Protein AF-A0A925C077-F1 (afdb_monomer_lite)

Foldseek 3Di:
DDDDDDDPVVVVVVVVVVVVVVVPDDPPPVVPPDPDDPDPAQPVPDDCVLVVVLVVLLVVQCVVVPDDPVLSVLLVVLLVLLLCLLRVVSPPPDDRCCVPDPPQDDADDADPPDAAHSSLLNLLLSLLLCCLSSVVGDPVSVVVSVVSSVVSLVVVCVVDPPVRNVSSNVRSNRSNVSSSVVSVPVVD

Secondary structure (DSSP, 8-state):
-------HHHHHHHHHHHHHHHTS-----TTSS------TT-GGGS-THHHHHHHHHHHHHHHHS---HHHHHHHHHHHHHHHHHHHGGGSTT---GGGTSTTPPPP--PPTT----HHHHHHHHHHHHHHHH-TT--HHHHHHHHHHHHHHHHHHTTTS-HHHHHHHHHHHHHHHHHHHHHHTTS--

Structure (mmCIF, N/CA/C/O backbone):
data_AF-A0A925C077-F1
#
_entry.id   AF-A0A925C077-F1
#
loop_
_atom_site.group_PDB
_atom_site.id
_atom_site.type_symbol
_atom_site.label_atom_id
_atom_site.label_alt_id
_atom_site.label_comp_id
_atom_site.label_asym_id
_atom_site.label_entity_id
_atom_site.label_seq_id
_atom_site.pdbx_PDB_ins_code
_atom_site.Cartn_x
_atom_site.Cartn_y
_atom_site.Cartn_z
_atom_site.occupancy
_atom_site.B_iso_or_equiv
_atom_site.auth_seq_id
_atom_site.auth_comp_id
_atom_site.auth_asym_id
_atom_site.auth_atom_id
_atom_site.pdbx_PDB_model_num
ATOM 1 N N . MET A 1 1 ? -51.399 -32.008 -49.552 1.00 46.44 1 MET A N 1
ATOM 2 C CA . MET A 1 1 ? -50.981 -31.488 -48.226 1.00 46.44 1 MET A CA 1
ATOM 3 C C . MET A 1 1 ? -50.450 -32.635 -47.367 1.00 46.44 1 MET A C 1
ATOM 5 O O . MET A 1 1 ? -51.247 -33.438 -46.902 1.00 46.44 1 MET A O 1
ATOM 9 N N . LYS A 1 2 ? -49.126 -32.764 -47.183 1.00 47.19 2 LYS A N 1
ATOM 10 C CA . LYS A 1 2 ? -48.531 -33.742 -46.250 1.00 47.19 2 LYS A CA 1
ATOM 11 C C . LYS A 1 2 ? -48.349 -33.068 -44.887 1.00 47.19 2 LYS A C 1
ATOM 13 O O . LYS A 1 2 ? -47.599 -32.104 -44.787 1.00 47.19 2 LYS A O 1
ATOM 18 N N . LYS A 1 3 ? -49.058 -33.546 -43.860 1.00 53.31 3 LYS A N 1
ATOM 19 C CA . LYS A 1 3 ? -48.885 -33.085 -42.474 1.00 53.31 3 LYS A CA 1
ATOM 20 C C . LYS A 1 3 ? -47.589 -33.688 -41.928 1.00 53.31 3 LYS A C 1
ATOM 22 O O . LYS A 1 3 ? -47.488 -34.903 -41.787 1.00 53.31 3 LYS A O 1
ATOM 27 N N . THR A 1 4 ? -46.591 -32.856 -41.657 1.00 57.28 4 THR A N 1
ATOM 28 C CA . THR A 1 4 ? -45.340 -33.260 -41.010 1.00 57.28 4 THR A CA 1
ATOM 29 C C . THR A 1 4 ? -45.595 -33.496 -39.521 1.00 57.28 4 THR A C 1
ATOM 31 O O . THR A 1 4 ? -45.733 -32.567 -38.729 1.00 57.28 4 THR A O 1
ATOM 34 N N . VAL A 1 5 ? -45.709 -34.766 -39.129 1.00 66.44 5 VAL A N 1
ATOM 35 C CA . VAL A 1 5 ? -45.847 -35.167 -37.724 1.00 66.44 5 VAL A CA 1
ATOM 36 C C . VAL A 1 5 ? -44.447 -35.392 -37.157 1.00 66.44 5 VAL A C 1
ATOM 38 O O . VAL A 1 5 ? -43.789 -36.374 -37.485 1.00 66.44 5 VAL A O 1
ATOM 41 N N . PHE A 1 6 ? -43.971 -34.464 -36.324 1.00 61.88 6 PHE A N 1
ATOM 42 C CA . PHE A 1 6 ? -42.691 -34.617 -35.628 1.00 61.88 6 PHE A CA 1
ATOM 43 C C . PHE A 1 6 ? -42.723 -35.817 -34.663 1.00 61.88 6 PHE A C 1
ATOM 45 O O . PHE A 1 6 ? -43.686 -35.939 -33.896 1.00 61.88 6 PHE A O 1
ATOM 52 N N . PRO A 1 7 ? -41.685 -36.676 -34.652 1.00 69.38 7 PRO A N 1
ATOM 53 C CA . PRO A 1 7 ? -41.644 -37.873 -33.818 1.00 69.38 7 PRO A CA 1
ATOM 54 C C . PRO A 1 7 ? -41.627 -37.511 -32.327 1.00 69.38 7 PRO A C 1
ATOM 56 O O . PRO A 1 7 ? -40.971 -36.554 -31.914 1.00 69.38 7 PRO A O 1
ATOM 59 N N . ALA A 1 8 ? -42.316 -38.301 -31.497 1.00 65.19 8 ALA A N 1
ATOM 60 C CA . ALA A 1 8 ? -42.488 -38.040 -30.061 1.00 65.19 8 ALA A CA 1
ATOM 61 C C . ALA A 1 8 ? -41.158 -37.827 -29.307 1.00 65.19 8 ALA A C 1
ATOM 63 O O . ALA A 1 8 ? -41.086 -37.007 -28.396 1.00 65.19 8 ALA A O 1
ATOM 64 N N . ARG A 1 9 ? -40.079 -38.489 -29.746 1.00 65.12 9 ARG A N 1
ATOM 65 C CA . ARG A 1 9 ? -38.727 -38.333 -29.184 1.00 65.12 9 ARG A CA 1
ATOM 66 C C . ARG A 1 9 ? -38.140 -36.932 -29.395 1.00 65.12 9 ARG A C 1
ATOM 68 O O . ARG A 1 9 ? -37.460 -36.429 -28.511 1.00 65.12 9 ARG A O 1
ATOM 75 N N . PHE A 1 10 ? -38.458 -36.276 -30.513 1.00 65.88 10 PHE A N 1
ATOM 76 C CA . PHE A 1 10 ? -38.037 -34.897 -30.781 1.00 65.88 10 PHE A CA 1
ATOM 77 C C . PHE A 1 10 ? -38.789 -33.901 -29.892 1.00 65.88 10 PHE A C 1
ATOM 79 O O . PHE A 1 10 ? -38.196 -32.952 -29.397 1.00 65.88 10 PHE A O 1
ATOM 86 N N . ARG A 1 11 ? -40.076 -34.161 -29.613 1.00 66.62 11 ARG A N 1
ATOM 87 C CA . ARG A 1 11 ? -40.885 -33.337 -28.698 1.00 66.62 11 ARG A CA 1
ATOM 88 C C . ARG A 1 11 ? -40.387 -33.423 -27.254 1.00 66.62 11 ARG A C 1
ATOM 90 O O . ARG A 1 11 ? -40.329 -32.403 -26.582 1.00 66.62 11 ARG A O 1
ATOM 97 N N . ILE A 1 12 ? -39.985 -34.612 -26.803 1.00 71.25 12 ILE A N 1
ATOM 98 C CA . ILE A 1 12 ? -39.414 -34.815 -25.461 1.00 71.25 12 ILE A CA 1
ATOM 99 C C . ILE A 1 12 ? -38.067 -34.095 -25.327 1.00 71.25 12 ILE A C 1
ATOM 101 O O . ILE A 1 12 ? -37.836 -33.430 -24.321 1.00 71.25 12 ILE A O 1
ATOM 105 N N . PHE A 1 13 ? -37.209 -34.168 -26.350 1.00 72.94 13 PHE A N 1
ATOM 106 C CA . PHE A 1 13 ? -35.920 -33.475 -26.338 1.00 72.94 13 PHE A CA 1
ATOM 107 C C . PHE A 1 13 ? -36.100 -31.950 -26.304 1.00 72.94 13 PHE A C 1
ATOM 109 O O . PHE A 1 13 ? -35.477 -31.282 -25.487 1.00 72.94 13 PHE A O 1
ATOM 116 N N . LEU A 1 14 ? -37.030 -31.414 -27.105 1.00 72.69 14 LEU A N 1
ATOM 117 C CA . LEU A 1 14 ? -37.351 -29.983 -27.122 1.00 72.69 14 LEU A CA 1
ATOM 118 C C . LEU A 1 14 ? -37.905 -29.493 -25.773 1.00 72.69 14 LEU A C 1
ATOM 120 O O . LEU A 1 14 ? -37.538 -28.415 -25.315 1.00 72.69 14 LEU A O 1
ATOM 124 N N . LEU A 1 15 ? -38.745 -30.298 -25.112 1.00 71.88 15 LEU A N 1
ATOM 125 C CA . LEU A 1 15 ? -39.276 -29.980 -23.782 1.00 71.88 15 LEU A CA 1
ATOM 126 C C . LEU A 1 15 ? -38.180 -29.992 -22.705 1.00 71.88 15 LEU A C 1
ATOM 128 O O . LEU A 1 15 ? -38.176 -29.113 -21.849 1.00 71.88 15 LEU A O 1
ATOM 132 N N . PHE A 1 16 ? -37.219 -30.919 -22.775 1.00 72.25 16 PHE A N 1
ATOM 133 C CA . PHE A 1 16 ? -36.075 -30.947 -21.857 1.00 72.25 16 PHE A CA 1
ATOM 134 C C . PHE A 1 16 ? -35.138 -29.746 -22.054 1.00 72.25 16 PHE A C 1
ATOM 136 O O . PHE A 1 16 ? -34.719 -29.141 -21.071 1.00 72.25 16 PHE A O 1
ATOM 143 N N . THR A 1 17 ? -34.855 -29.351 -23.302 1.00 72.38 17 THR A N 1
ATOM 144 C CA . THR A 1 17 ? -34.010 -28.179 -23.594 1.00 72.38 17 THR A CA 1
ATOM 145 C C . THR A 1 17 ? -34.663 -26.873 -23.127 1.00 72.38 17 THR A C 1
ATOM 147 O O . THR A 1 17 ? -33.988 -26.026 -22.540 1.00 72.38 17 THR A O 1
ATOM 150 N N . ILE A 1 18 ? -35.981 -26.725 -23.311 1.00 70.44 18 ILE A N 1
ATOM 151 C CA . ILE A 1 18 ? -36.736 -25.565 -22.810 1.00 70.44 18 ILE A CA 1
ATOM 152 C C . ILE A 1 18 ? -36.723 -25.532 -21.275 1.00 70.44 18 ILE A C 1
ATOM 154 O O . ILE A 1 18 ? -36.446 -24.480 -20.706 1.00 70.44 18 ILE A O 1
ATOM 158 N N . LEU A 1 19 ? -36.924 -26.676 -20.606 1.00 69.69 19 LEU A N 1
ATOM 159 C CA . LEU A 1 19 ? -36.927 -26.756 -19.142 1.00 69.69 19 LEU A CA 1
ATOM 160 C C . LEU A 1 19 ? -35.572 -26.351 -18.533 1.00 69.69 19 LEU A C 1
ATOM 162 O O . LEU A 1 19 ? -35.539 -25.616 -17.546 1.00 69.69 19 LEU A O 1
ATOM 166 N N . THR A 1 20 ? -34.456 -26.757 -19.153 1.00 66.50 20 THR A N 1
ATOM 167 C CA . THR A 1 20 ? -33.105 -26.367 -18.709 1.00 66.50 20 THR A CA 1
ATOM 168 C C . THR A 1 20 ? -32.789 -24.885 -18.932 1.00 66.50 20 THR A C 1
ATOM 170 O O . THR A 1 20 ? -32.028 -24.308 -18.160 1.00 66.50 20 THR A O 1
ATOM 173 N N . LEU A 1 21 ? -33.396 -24.243 -19.938 1.00 63.12 21 LEU A N 1
ATOM 174 C CA . LEU A 1 21 ? -33.227 -22.807 -20.201 1.00 63.12 21 LEU A CA 1
ATOM 175 C C . LEU A 1 21 ? -34.026 -21.936 -19.216 1.00 63.12 21 LEU A C 1
ATOM 177 O O . LEU A 1 21 ? -33.582 -20.843 -18.873 1.00 63.12 21 LEU A O 1
ATOM 181 N N . SER A 1 22 ? -35.161 -22.423 -18.706 1.00 59.50 22 SER A N 1
ATOM 182 C CA . SER A 1 22 ? -36.007 -21.691 -17.747 1.00 59.50 22 SER A CA 1
ATOM 183 C C . SER A 1 22 ? -35.510 -21.692 -16.292 1.00 59.50 22 SER A C 1
ATOM 185 O O . SER A 1 22 ? -35.995 -20.893 -15.499 1.00 59.50 22 SER A O 1
ATOM 187 N N . ILE A 1 23 ? -34.535 -22.533 -15.928 1.00 62.00 23 ILE A N 1
ATOM 188 C CA . ILE A 1 23 ? -33.932 -22.542 -14.574 1.00 62.00 23 ILE A CA 1
ATOM 189 C C . ILE A 1 23 ? -32.674 -21.642 -14.516 1.00 62.00 23 ILE A C 1
ATOM 191 O O . ILE A 1 23 ? -32.142 -21.360 -13.447 1.00 62.00 23 ILE A O 1
ATOM 195 N N . GLY A 1 24 ? -32.211 -21.123 -15.660 1.00 56.12 24 GLY A N 1
ATOM 196 C CA . GLY A 1 24 ? -30.966 -20.355 -15.771 1.00 56.12 24 GLY A CA 1
ATOM 197 C C . GLY A 1 24 ? -31.038 -18.873 -15.388 1.00 56.12 24 GLY A C 1
ATOM 198 O O . GLY A 1 24 ? -30.030 -18.180 -15.517 1.00 56.12 24 GLY A O 1
ATOM 199 N N . CYS A 1 25 ? -32.186 -18.344 -14.954 1.00 56.44 25 CYS A N 1
ATOM 200 C CA . CYS A 1 25 ? -32.276 -16.924 -14.612 1.00 56.44 25 CYS A CA 1
ATOM 201 C C . CYS A 1 25 ? -33.335 -16.617 -13.550 1.00 56.44 25 CYS A C 1
ATOM 203 O O . CYS A 1 25 ? -34.341 -15.973 -13.820 1.00 56.44 25 CYS A O 1
ATOM 205 N N . ASN A 1 26 ? -33.051 -17.007 -12.311 1.00 54.38 26 ASN A N 1
ATOM 206 C CA . ASN A 1 26 ? -33.436 -16.161 -11.191 1.00 54.38 26 ASN A CA 1
ATOM 207 C C . ASN A 1 26 ? -32.170 -15.429 -10.755 1.00 54.38 26 ASN A C 1
ATOM 209 O O . ASN A 1 26 ? -31.213 -16.058 -10.300 1.00 54.38 26 ASN A O 1
ATOM 213 N N . LYS A 1 27 ? -32.135 -14.102 -10.934 1.00 49.59 27 LYS A N 1
ATOM 214 C CA . LYS A 1 27 ? -31.165 -13.272 -10.217 1.00 49.59 27 LYS A CA 1
ATOM 215 C C . LYS A 1 27 ? -31.456 -13.488 -8.739 1.00 49.59 27 LYS A C 1
ATOM 217 O O . LYS A 1 27 ? -32.474 -13.025 -8.242 1.00 49.59 27 LYS A O 1
ATOM 222 N N . ILE A 1 28 ? -30.596 -14.239 -8.066 1.00 51.62 28 ILE A N 1
ATOM 223 C CA . ILE A 1 28 ? -30.568 -14.233 -6.612 1.00 51.62 28 ILE A CA 1
ATOM 224 C C . ILE A 1 28 ? -30.113 -12.820 -6.252 1.00 51.62 28 ILE A C 1
ATOM 226 O O . ILE A 1 28 ? -28.954 -12.463 -6.472 1.00 51.62 28 ILE A O 1
ATOM 230 N N . GLU A 1 29 ? -31.037 -11.983 -5.788 1.00 47.38 29 GLU A N 1
ATOM 231 C CA . GLU A 1 29 ? -30.660 -10.769 -5.081 1.00 47.38 29 GLU A CA 1
ATOM 232 C C . GLU A 1 29 ? -30.056 -11.225 -3.754 1.00 47.38 29 GLU A C 1
ATOM 234 O O . GLU A 1 29 ? -30.742 -11.593 -2.808 1.00 47.38 29 GLU A O 1
ATOM 239 N N . TRP A 1 30 ? -28.724 -11.270 -3.720 1.00 46.28 30 TRP A N 1
ATOM 240 C CA . TRP A 1 30 ? -27.929 -11.714 -2.572 1.00 46.28 30 TRP A CA 1
ATOM 241 C C . TRP A 1 30 ? -28.159 -10.885 -1.293 1.00 46.28 30 TRP A C 1
ATOM 243 O O . TRP A 1 30 ? -27.579 -11.209 -0.260 1.00 46.28 30 TRP A O 1
ATOM 253 N N . GLY A 1 31 ? -28.982 -9.832 -1.355 1.00 49.28 31 GLY A N 1
ATOM 254 C CA . GLY A 1 31 ? -29.335 -8.969 -0.230 1.00 49.28 31 GLY A CA 1
ATOM 255 C C . GLY A 1 31 ? -30.329 -9.582 0.759 1.00 49.28 31 GLY A C 1
ATOM 256 O O . GLY A 1 31 ? -30.281 -9.223 1.929 1.00 49.28 31 GLY A O 1
ATOM 257 N N . ASP A 1 32 ? -31.165 -10.540 0.344 1.00 49.19 32 ASP A N 1
ATOM 258 C CA . ASP A 1 32 ? -32.278 -11.020 1.185 1.00 49.19 32 ASP A CA 1
ATOM 259 C C . ASP A 1 32 ? -31.937 -12.247 2.053 1.00 49.19 32 ASP A C 1
ATOM 261 O O . ASP A 1 32 ? -32.739 -12.672 2.883 1.00 49.19 32 ASP A O 1
ATOM 265 N N . LEU A 1 33 ? -30.744 -12.833 1.887 1.00 46.03 33 LEU A N 1
ATOM 266 C CA . LEU A 1 33 ? -30.305 -14.018 2.645 1.00 46.03 33 LEU A CA 1
ATOM 267 C C . LEU A 1 33 ? -29.400 -13.695 3.839 1.00 46.03 33 LEU A C 1
ATOM 269 O O . LEU A 1 33 ? -29.109 -14.587 4.637 1.00 46.03 33 LEU A O 1
ATOM 273 N N . PHE A 1 34 ? -28.965 -12.444 3.980 1.00 48.69 34 PHE A N 1
ATOM 274 C CA . PHE A 1 34 ? -28.042 -12.044 5.032 1.00 48.69 34 PHE A CA 1
ATOM 275 C C . PHE A 1 34 ? -28.457 -10.698 5.614 1.00 48.69 34 PHE A C 1
ATOM 277 O O . PHE A 1 34 ? -28.247 -9.646 5.013 1.00 48.69 34 PHE A O 1
ATOM 284 N N . ASP A 1 35 ? -29.026 -10.750 6.817 1.00 42.41 35 ASP A N 1
ATOM 285 C CA . ASP A 1 35 ? -29.210 -9.580 7.668 1.00 42.41 35 ASP A CA 1
ATOM 286 C C . ASP A 1 35 ? -27.817 -9.081 8.083 1.00 42.41 35 ASP A C 1
ATOM 288 O O . ASP A 1 35 ? -27.192 -9.577 9.025 1.00 42.41 35 ASP A O 1
ATOM 292 N N . HIS A 1 36 ? -27.252 -8.186 7.274 1.00 49.59 36 HIS A N 1
ATOM 293 C CA . HIS A 1 36 ? -25.969 -7.568 7.555 1.00 49.59 36 HIS A CA 1
ATOM 294 C C . HIS A 1 36 ? -26.198 -6.350 8.450 1.00 49.59 36 HIS A C 1
ATOM 296 O O . HIS A 1 36 ? -26.921 -5.427 8.054 1.00 49.59 36 HIS A O 1
ATOM 302 N N . PRO A 1 37 ? -25.539 -6.275 9.622 1.00 43.31 37 PRO A N 1
ATOM 303 C CA . PRO A 1 37 ? -25.459 -5.022 10.348 1.00 43.31 37 PRO A CA 1
ATOM 304 C C . PRO A 1 37 ? -24.893 -3.975 9.390 1.00 43.31 37 PRO A C 1
ATOM 306 O O . PRO A 1 37 ? -23.918 -4.239 8.683 1.00 43.31 37 PRO A O 1
ATOM 309 N N . LYS A 1 38 ? -25.503 -2.788 9.340 1.00 42.69 38 LYS A N 1
ATOM 310 C CA . LYS A 1 38 ? -24.920 -1.644 8.636 1.00 42.69 38 LYS A CA 1
ATOM 311 C C . LYS A 1 38 ? -23.604 -1.277 9.324 1.00 42.69 38 LYS A C 1
ATOM 313 O O . LYS A 1 38 ? -23.587 -0.457 10.236 1.00 42.69 38 LYS A O 1
ATOM 318 N N . GLU A 1 39 ? -22.509 -1.902 8.911 1.00 47.00 39 GLU A N 1
ATOM 319 C CA . GLU A 1 39 ? -21.171 -1.485 9.302 1.00 47.00 39 GLU A CA 1
ATOM 320 C C . GLU A 1 39 ? -20.792 -0.273 8.450 1.00 47.00 39 GLU A C 1
ATOM 322 O O . GLU A 1 39 ? -20.566 -0.360 7.239 1.00 47.00 39 GLU A O 1
ATOM 327 N N . ASN A 1 40 ? -20.773 0.894 9.089 1.00 45.44 40 ASN A N 1
ATOM 328 C CA . ASN A 1 40 ? -20.173 2.091 8.518 1.00 45.44 40 ASN A CA 1
ATOM 329 C C . ASN A 1 40 ? -18.718 1.760 8.119 1.00 45.44 40 ASN A C 1
ATOM 331 O O . ASN A 1 40 ? -17.947 1.315 8.964 1.00 45.44 40 ASN A O 1
ATOM 335 N N . GLY A 1 41 ? -18.345 1.956 6.847 1.00 54.91 41 GLY A N 1
ATOM 336 C CA . GLY A 1 41 ? -16.964 1.759 6.365 1.00 54.91 41 GLY A CA 1
ATOM 337 C C . GLY A 1 41 ? -16.667 0.457 5.605 1.00 54.91 41 GLY A C 1
ATOM 338 O O . GLY A 1 41 ? -15.498 0.101 5.446 1.00 54.91 41 GLY A O 1
ATOM 339 N N . SER A 1 42 ? -17.681 -0.266 5.109 1.00 68.50 42 SER A N 1
ATOM 340 C CA . SER A 1 42 ? -17.439 -1.388 4.187 1.00 68.50 42 SER A CA 1
ATOM 341 C C . SER A 1 42 ? -16.768 -0.906 2.896 1.00 68.50 42 SER A C 1
ATOM 343 O O . SER A 1 42 ? -17.289 -0.024 2.216 1.00 68.50 42 SER A O 1
ATOM 345 N N . ALA A 1 43 ? -15.668 -1.557 2.502 1.00 71.31 43 ALA A N 1
ATOM 346 C CA . ALA A 1 43 ? -14.966 -1.311 1.240 1.00 71.31 43 ALA A CA 1
ATOM 347 C C . ALA A 1 43 ? -15.883 -1.449 0.011 1.00 71.31 43 ALA A C 1
ATOM 349 O O . ALA A 1 43 ? -15.615 -0.842 -1.020 1.00 71.31 43 ALA A O 1
ATOM 350 N N . MET A 1 44 ? -16.983 -2.200 0.132 1.00 72.00 44 MET A N 1
ATOM 351 C CA . MET A 1 44 ? -17.995 -2.362 -0.917 1.00 72.00 44 MET A CA 1
ATOM 352 C C . MET A 1 44 ? -18.772 -1.074 -1.218 1.00 72.00 44 MET A C 1
ATOM 354 O O . MET A 1 44 ? -19.304 -0.929 -2.314 1.00 72.00 44 MET A O 1
ATOM 358 N N . ASN A 1 45 ? -18.831 -0.147 -0.260 1.00 79.31 45 ASN A N 1
ATOM 359 C CA . ASN A 1 45 ? -19.542 1.125 -0.386 1.00 79.31 45 ASN A CA 1
ATOM 360 C C . ASN A 1 45 ? -18.599 2.297 -0.697 1.00 79.31 45 ASN A C 1
ATOM 362 O O . ASN A 1 45 ? -19.052 3.427 -0.883 1.00 79.31 45 ASN A O 1
ATOM 366 N N . GLU A 1 46 ? -17.292 2.040 -0.747 1.00 84.69 46 GLU A N 1
ATOM 367 C CA . GLU A 1 46 ? -16.285 3.058 -1.009 1.00 84.69 46 GLU A CA 1
ATOM 368 C C . GLU A 1 46 ? -16.068 3.254 -2.508 1.00 84.69 46 GLU A C 1
ATOM 370 O O . GLU A 1 46 ? -16.102 2.317 -3.307 1.00 84.69 46 GLU A O 1
ATOM 375 N N . LYS A 1 47 ? -15.789 4.497 -2.906 1.00 89.44 47 LYS A N 1
ATOM 376 C CA . LYS A 1 47 ? -15.399 4.786 -4.287 1.00 89.44 47 LYS A CA 1
ATOM 377 C C . LYS A 1 47 ? -14.014 4.212 -4.575 1.00 89.44 47 LYS A C 1
ATOM 379 O O . LYS A 1 47 ? -13.096 4.331 -3.766 1.00 89.44 47 LYS A O 1
ATOM 384 N N . ALA A 1 48 ? -13.837 3.686 -5.784 1.00 93.12 48 ALA A N 1
ATOM 385 C CA . ALA A 1 48 ? -12.564 3.133 -6.244 1.00 93.12 48 ALA A CA 1
ATOM 386 C C . ALA A 1 48 ? -11.495 4.199 -6.577 1.00 93.12 48 ALA A C 1
ATOM 388 O O . ALA A 1 48 ? -10.404 3.832 -7.008 1.00 93.12 48 ALA A O 1
ATOM 389 N N . ASP A 1 49 ? -11.784 5.492 -6.378 1.00 95.56 49 ASP A N 1
ATOM 390 C CA . ASP A 1 49 ? -10.940 6.630 -6.777 1.00 95.56 49 ASP A CA 1
ATOM 391 C C . ASP A 1 49 ? -9.478 6.468 -6.329 1.00 95.56 49 ASP A C 1
ATOM 393 O O . ASP A 1 49 ? -8.573 6.588 -7.152 1.00 95.56 49 ASP A O 1
ATOM 397 N N . VAL A 1 50 ? -9.247 6.094 -5.059 1.00 97.38 50 VAL A N 1
ATOM 398 C CA . VAL A 1 50 ? -7.893 5.879 -4.509 1.00 97.38 50 VAL A CA 1
ATOM 399 C C . VAL A 1 50 ? -7.124 4.870 -5.360 1.00 97.38 50 VAL A C 1
ATOM 401 O O . VAL A 1 50 ? -6.016 5.150 -5.810 1.00 97.38 50 VAL A O 1
ATOM 404 N N . ALA A 1 51 ? -7.720 3.705 -5.614 1.00 97.31 51 ALA A N 1
ATOM 405 C CA . ALA A 1 51 ? -7.079 2.652 -6.389 1.00 97.31 51 ALA A CA 1
ATOM 406 C C . ALA A 1 51 ? -6.837 3.092 -7.837 1.00 97.31 51 ALA A C 1
ATOM 408 O O . ALA A 1 51 ? -5.736 2.925 -8.362 1.00 97.31 51 ALA A O 1
ATOM 409 N N . VAL A 1 52 ? -7.855 3.679 -8.469 1.00 98.00 52 VAL A N 1
ATOM 410 C CA . VAL A 1 52 ? -7.802 4.124 -9.865 1.00 98.00 52 VAL A CA 1
ATOM 411 C C . VAL A 1 52 ? -6.700 5.160 -10.072 1.00 98.00 52 VAL A C 1
ATOM 413 O O . VAL A 1 52 ? -5.920 5.035 -11.017 1.00 98.00 52 VAL A O 1
ATOM 416 N N . ASP A 1 53 ? -6.596 6.158 -9.200 1.00 98.50 53 ASP A N 1
ATOM 417 C CA . ASP A 1 53 ? -5.614 7.229 -9.355 1.00 98.50 53 ASP A CA 1
ATOM 418 C C . ASP A 1 53 ? -4.184 6.751 -9.088 1.00 98.50 53 ASP A C 1
ATOM 420 O O . ASP A 1 53 ? -3.267 7.135 -9.819 1.00 98.50 53 ASP A O 1
ATOM 424 N N . TRP A 1 54 ? -3.982 5.845 -8.126 1.00 98.50 54 TRP A N 1
ATOM 425 C CA . TRP A 1 54 ? -2.676 5.213 -7.92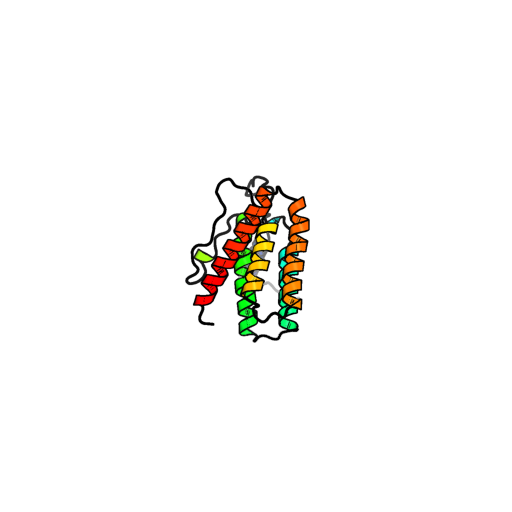2 1.00 98.50 54 TRP A CA 1
ATOM 426 C C . TRP A 1 54 ? -2.242 4.370 -9.124 1.00 98.50 54 TRP A C 1
ATOM 428 O O . TRP A 1 54 ? -1.091 4.469 -9.552 1.00 98.50 54 TRP A O 1
ATOM 438 N N . TYR A 1 55 ? -3.143 3.588 -9.725 1.00 97.69 55 TYR A N 1
ATOM 439 C CA . TYR A 1 55 ? -2.810 2.840 -10.941 1.00 97.69 55 TYR A CA 1
ATOM 440 C C . TYR A 1 55 ? -2.531 3.758 -12.133 1.00 97.69 55 TYR A C 1
ATOM 442 O O . TYR A 1 55 ? -1.577 3.510 -12.869 1.00 97.69 55 TYR A O 1
ATOM 450 N N . LYS A 1 56 ? -3.295 4.846 -12.312 1.00 96.69 56 LYS A N 1
ATOM 451 C CA . LYS A 1 56 ? -3.004 5.861 -13.342 1.00 96.69 56 LYS A CA 1
ATOM 452 C C . LYS A 1 56 ? -1.615 6.472 -13.156 1.00 96.69 56 LYS A C 1
ATOM 454 O O . LYS A 1 56 ? -0.881 6.601 -14.132 1.00 96.69 56 LYS A O 1
ATOM 459 N N . MET A 1 57 ? -1.240 6.801 -11.919 1.00 95.62 57 MET A N 1
ATOM 460 C CA . MET A 1 57 ? 0.097 7.304 -11.598 1.00 95.62 57 MET A CA 1
ATOM 461 C C . MET A 1 57 ? 1.185 6.288 -11.974 1.00 95.62 57 MET A C 1
ATOM 463 O O . MET A 1 57 ? 2.122 6.628 -12.692 1.00 95.62 57 MET A O 1
ATOM 467 N N . GLN A 1 58 ? 1.045 5.027 -11.552 1.00 95.06 58 GLN A N 1
ATOM 468 C CA . GLN A 1 58 ? 2.003 3.958 -11.874 1.00 95.06 58 GLN A CA 1
ATOM 469 C C . GLN A 1 58 ? 2.134 3.721 -13.386 1.00 95.06 58 GLN A C 1
ATOM 471 O O . GLN A 1 58 ? 3.245 3.568 -13.893 1.00 95.06 58 GLN A O 1
ATOM 476 N N . LEU A 1 59 ? 1.014 3.736 -14.116 1.00 93.00 59 LEU A N 1
ATOM 477 C CA . LEU A 1 59 ? 1.003 3.664 -15.578 1.00 93.00 59 LEU A CA 1
ATOM 478 C C . LEU A 1 59 ? 1.773 4.835 -16.197 1.00 93.00 59 LEU A C 1
ATOM 480 O O . LEU A 1 59 ? 2.592 4.614 -17.084 1.00 93.00 59 LEU A O 1
ATOM 484 N N . GLY A 1 60 ? 1.571 6.056 -15.696 1.00 91.44 60 GLY A N 1
ATOM 485 C CA . GLY A 1 60 ? 2.339 7.229 -16.112 1.00 91.44 60 GLY A CA 1
ATOM 486 C C . GLY A 1 60 ? 3.844 7.040 -15.911 1.00 91.44 60 GLY A C 1
ATOM 487 O O . GLY A 1 60 ? 4.616 7.243 -16.845 1.00 91.44 60 GLY A O 1
ATOM 488 N N . ILE A 1 61 ? 4.265 6.566 -14.732 1.00 90.25 61 ILE A N 1
ATOM 489 C CA . ILE A 1 61 ? 5.682 6.294 -14.439 1.00 90.25 61 ILE A CA 1
ATOM 490 C C . ILE A 1 61 ? 6.278 5.325 -15.470 1.00 90.25 61 ILE A C 1
ATOM 492 O O . ILE A 1 61 ? 7.351 5.612 -16.000 1.00 90.25 61 ILE A O 1
ATOM 496 N N . ILE A 1 62 ? 5.583 4.222 -15.776 1.00 89.62 62 ILE A N 1
ATOM 497 C CA . ILE A 1 62 ? 6.046 3.188 -16.720 1.00 89.62 62 ILE A CA 1
ATOM 498 C C . ILE A 1 62 ? 6.106 3.714 -18.156 1.00 89.62 62 ILE A C 1
ATOM 500 O O . ILE A 1 62 ? 7.061 3.418 -18.868 1.00 89.62 62 ILE A O 1
ATOM 504 N N . LEU A 1 63 ? 5.111 4.495 -18.588 1.00 86.38 63 LEU A N 1
ATOM 505 C CA . LEU A 1 63 ? 5.067 5.041 -19.948 1.00 86.38 63 LEU A CA 1
ATOM 506 C C . LEU A 1 63 ? 6.239 5.990 -20.230 1.00 86.38 63 LEU A C 1
ATOM 508 O O . LEU A 1 63 ? 6.773 5.984 -21.336 1.00 86.38 63 LEU A O 1
ATOM 512 N N . PHE A 1 64 ? 6.653 6.782 -19.237 1.00 81.44 64 PHE A N 1
ATOM 513 C CA . PHE A 1 64 ? 7.750 7.747 -19.385 1.00 81.44 64 PHE A CA 1
ATOM 514 C C . PHE A 1 64 ? 9.118 7.214 -18.936 1.00 81.44 64 PHE A C 1
ATOM 516 O O . PHE A 1 64 ? 10.135 7.839 -19.224 1.00 81.44 64 PHE A O 1
ATOM 523 N N . ASN A 1 65 ? 9.161 6.072 -18.245 1.00 77.06 65 ASN A N 1
ATOM 524 C CA . ASN A 1 65 ? 10.387 5.392 -17.821 1.00 77.06 65 ASN A CA 1
ATOM 525 C C . ASN A 1 65 ? 10.240 3.901 -18.152 1.00 77.06 65 ASN A C 1
ATOM 527 O O . ASN A 1 65 ? 9.852 3.119 -17.278 1.00 77.06 65 ASN A O 1
ATOM 531 N N . PRO A 1 66 ? 10.477 3.507 -19.417 1.00 72.56 66 PRO A N 1
ATOM 532 C CA . PRO A 1 66 ? 10.143 2.173 -19.889 1.00 72.56 66 PRO A CA 1
ATOM 533 C C . PRO A 1 66 ? 10.934 1.108 -19.125 1.00 72.56 66 PRO 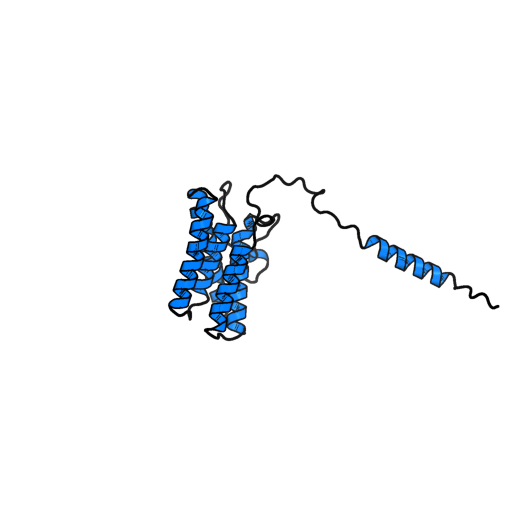A C 1
ATOM 535 O O . PRO A 1 66 ? 12.145 0.963 -19.281 1.00 72.56 66 PRO A O 1
ATOM 538 N N . ALA A 1 67 ? 10.218 0.352 -18.295 1.00 77.06 67 ALA A N 1
ATOM 539 C CA . ALA A 1 67 ? 10.687 -0.898 -17.720 1.00 77.06 67 ALA A CA 1
ATOM 540 C C . ALA A 1 67 ? 10.342 -2.063 -18.661 1.00 77.06 67 ALA A C 1
ATOM 542 O O . ALA A 1 67 ? 9.490 -1.940 -19.543 1.00 77.06 67 ALA A O 1
ATOM 543 N N . SER A 1 68 ? 10.984 -3.217 -18.469 1.00 83.62 68 SER A N 1
ATOM 544 C CA . SER A 1 68 ? 10.602 -4.421 -19.212 1.00 83.62 68 SER A CA 1
ATOM 545 C C . SER A 1 68 ? 9.158 -4.827 -18.877 1.00 83.62 68 SER A C 1
ATOM 547 O O . SER A 1 68 ? 8.723 -4.678 -17.733 1.00 83.62 68 SER A O 1
ATOM 549 N N . THR A 1 69 ? 8.422 -5.394 -19.840 1.00 86.06 69 THR A N 1
ATOM 550 C CA . THR A 1 69 ? 7.054 -5.895 -19.603 1.00 86.06 69 THR A CA 1
ATOM 551 C C . THR A 1 69 ? 6.971 -6.842 -18.393 1.00 86.06 69 THR A C 1
ATOM 553 O O . THR A 1 69 ? 6.070 -6.659 -17.572 1.00 86.06 69 THR A O 1
ATOM 556 N N . PRO A 1 70 ? 7.906 -7.803 -18.197 1.00 89.00 70 PRO A N 1
ATOM 557 C CA . PRO A 1 70 ? 7.936 -8.617 -16.980 1.00 89.00 70 PRO A CA 1
ATOM 558 C C . PRO A 1 70 ? 8.072 -7.796 -15.689 1.00 89.00 70 PRO A C 1
ATOM 560 O O . PRO A 1 70 ? 7.334 -8.045 -14.737 1.00 89.00 70 PRO A O 1
ATOM 563 N N . SER A 1 71 ? 8.954 -6.787 -15.662 1.00 89.88 71 SER A N 1
ATOM 564 C CA . SER A 1 71 ? 9.130 -5.900 -14.499 1.00 89.88 71 SER A CA 1
ATOM 565 C C . SER A 1 71 ? 7.853 -5.120 -14.183 1.00 89.88 71 SER A C 1
ATOM 567 O O . SER A 1 71 ? 7.439 -5.057 -13.028 1.00 89.88 71 SER A O 1
ATOM 569 N N . SER A 1 72 ? 7.193 -4.556 -15.197 1.00 90.94 72 SER A N 1
ATOM 570 C CA . SER A 1 72 ? 5.939 -3.815 -15.020 1.00 90.94 72 SER A CA 1
ATOM 571 C C . SER A 1 72 ? 4.812 -4.709 -14.499 1.00 90.94 72 SER A C 1
ATOM 573 O O . SER A 1 72 ? 4.125 -4.341 -13.545 1.00 90.94 72 SER A O 1
ATOM 575 N N . ASN A 1 73 ? 4.653 -5.909 -15.066 1.00 92.56 73 ASN A N 1
ATOM 576 C CA . ASN A 1 73 ? 3.650 -6.879 -14.618 1.00 92.56 73 ASN A CA 1
ATOM 577 C C . ASN A 1 73 ? 3.889 -7.317 -13.169 1.00 92.56 73 ASN A C 1
ATOM 579 O O . ASN A 1 73 ? 2.941 -7.417 -12.383 1.00 92.56 73 ASN A O 1
ATOM 583 N N . ARG A 1 74 ? 5.157 -7.533 -12.797 1.00 95.25 74 ARG A N 1
ATOM 584 C CA . ARG A 1 74 ? 5.551 -7.815 -11.415 1.00 95.25 74 ARG A CA 1
ATOM 585 C C . ARG A 1 74 ? 5.130 -6.678 -10.486 1.00 95.25 74 ARG A C 1
ATOM 587 O O . ARG A 1 74 ? 4.498 -6.936 -9.462 1.00 95.25 74 ARG A O 1
ATOM 594 N N . SER A 1 75 ? 5.411 -5.429 -10.859 1.00 95.31 75 SER A N 1
ATOM 595 C CA . SER A 1 75 ? 5.049 -4.271 -10.039 1.00 95.31 75 SER A CA 1
ATOM 596 C C . SER A 1 75 ? 3.539 -4.145 -9.831 1.00 95.31 75 SER A C 1
ATOM 598 O O . SER A 1 75 ? 3.090 -3.973 -8.699 1.00 95.31 75 SER A O 1
ATOM 600 N N . PHE A 1 76 ? 2.735 -4.307 -10.886 1.00 96.00 76 PHE A N 1
ATOM 601 C CA . PHE A 1 76 ? 1.275 -4.276 -10.757 1.00 96.00 76 PHE A CA 1
ATOM 602 C C . PHE A 1 76 ? 0.728 -5.413 -9.892 1.00 96.00 76 PHE A C 1
ATOM 604 O O . PHE A 1 76 ? -0.193 -5.189 -9.107 1.00 96.00 76 PHE A O 1
ATOM 611 N N . SER A 1 77 ? 1.320 -6.605 -9.981 1.00 96.81 77 SER A N 1
ATOM 612 C CA . SER A 1 77 ? 0.901 -7.760 -9.182 1.00 96.81 77 SER A CA 1
ATOM 613 C C . SER A 1 77 ? 1.066 -7.491 -7.684 1.00 96.81 77 SER A C 1
ATOM 615 O O . SER A 1 77 ? 0.110 -7.626 -6.919 1.00 96.81 77 SER A O 1
ATOM 617 N N . TYR A 1 78 ? 2.243 -7.025 -7.254 1.00 98.38 78 TYR A N 1
ATOM 618 C CA . TYR A 1 78 ? 2.486 -6.712 -5.842 1.00 98.38 78 TYR A CA 1
ATOM 619 C C . TYR A 1 78 ? 1.731 -5.467 -5.357 1.00 98.38 78 TYR A C 1
ATOM 621 O O . TYR A 1 78 ? 1.309 -5.431 -4.196 1.00 98.38 78 TYR A O 1
ATOM 629 N N . THR A 1 79 ? 1.483 -4.481 -6.227 1.00 98.44 79 THR A N 1
ATOM 630 C CA . THR A 1 79 ? 0.571 -3.365 -5.920 1.00 98.44 79 THR A CA 1
ATOM 631 C C . THR A 1 79 ? -0.838 -3.880 -5.626 1.00 98.44 79 THR A C 1
ATOM 633 O O . THR A 1 79 ? -1.419 -3.516 -4.603 1.00 98.44 79 THR A O 1
ATOM 636 N N . GLY A 1 80 ? -1.386 -4.745 -6.484 1.00 98.44 80 GLY A N 1
ATOM 637 C CA . GLY A 1 80 ? -2.734 -5.292 -6.320 1.00 98.44 80 GLY A CA 1
ATOM 638 C C . GLY A 1 80 ? -2.885 -6.126 -5.052 1.00 98.44 80 GLY A C 1
ATOM 639 O O . GLY A 1 80 ? -3.863 -5.963 -4.323 1.00 98.44 80 GLY A O 1
ATOM 640 N N . ILE A 1 81 ? -1.884 -6.952 -4.739 1.00 98.69 81 ILE A N 1
ATOM 641 C CA . ILE A 1 81 ? -1.846 -7.741 -3.501 1.00 98.69 81 ILE A CA 1
ATOM 642 C C . ILE A 1 81 ? -1.799 -6.822 -2.273 1.00 98.69 81 ILE A C 1
ATOM 644 O O . ILE A 1 81 ? -2.565 -7.024 -1.331 1.00 98.69 81 ILE A O 1
ATOM 648 N N . SER A 1 82 ? -0.961 -5.778 -2.299 1.00 98.81 82 SER A N 1
ATOM 649 C CA . SER A 1 82 ? -0.874 -4.795 -1.209 1.00 98.81 82 SER A CA 1
ATOM 650 C C . SER A 1 82 ? -2.197 -4.066 -0.985 1.00 98.81 82 SER A C 1
ATOM 652 O O . SER A 1 82 ? -2.626 -3.909 0.156 1.00 98.81 82 SER A O 1
ATOM 654 N N . LEU A 1 83 ? -2.863 -3.648 -2.066 1.00 98.62 83 LEU A N 1
ATOM 655 C CA . LEU A 1 83 ? -4.169 -3.003 -1.990 1.00 98.62 83 LEU A CA 1
ATOM 656 C C . LEU A 1 83 ? -5.214 -3.947 -1.387 1.00 98.62 83 LEU A C 1
ATOM 658 O O . LEU A 1 83 ? -5.883 -3.560 -0.432 1.00 98.62 83 LEU A O 1
ATOM 662 N N . TYR A 1 84 ? -5.332 -5.176 -1.905 1.00 98.31 84 TYR A N 1
ATOM 663 C CA . TYR A 1 84 ? -6.298 -6.157 -1.405 1.00 98.31 84 TYR A CA 1
ATOM 664 C C . TYR A 1 84 ? -6.109 -6.414 0.092 1.00 98.31 84 TYR A C 1
ATOM 666 O O . TYR A 1 84 ? -7.057 -6.279 0.862 1.00 98.31 84 TYR A O 1
ATOM 674 N N . GLU A 1 85 ? -4.886 -6.721 0.529 1.00 98.50 85 GLU A N 1
ATOM 675 C CA . GLU A 1 85 ? -4.603 -6.996 1.941 1.00 98.50 85 GLU A CA 1
ATOM 676 C C . GLU A 1 85 ? -4.871 -5.787 2.849 1.00 98.50 85 GLU A C 1
ATOM 678 O O . GLU A 1 85 ? -5.267 -5.965 4.001 1.00 98.50 85 GLU A O 1
ATOM 683 N N . ALA A 1 86 ? -4.718 -4.562 2.338 1.00 98.12 86 ALA A N 1
ATOM 684 C CA . ALA A 1 86 ? -5.005 -3.344 3.090 1.00 98.12 86 ALA A CA 1
ATOM 685 C C . ALA A 1 86 ? -6.510 -3.059 3.233 1.00 98.12 86 ALA A C 1
ATOM 687 O O . ALA A 1 86 ? -6.926 -2.508 4.252 1.00 98.12 86 ALA A O 1
ATOM 688 N N . VAL A 1 87 ? -7.337 -3.431 2.248 1.00 96.94 87 VAL A N 1
ATOM 689 C CA . VAL A 1 87 ? -8.786 -3.134 2.261 1.00 96.94 87 VAL A CA 1
ATOM 690 C C . VAL A 1 87 ? -9.659 -4.316 2.657 1.00 96.94 87 VAL A C 1
ATOM 692 O O . VAL A 1 87 ? -10.835 -4.119 2.961 1.00 96.94 87 VAL A O 1
ATOM 695 N N . ARG A 1 88 ? -9.114 -5.541 2.694 1.00 95.00 88 ARG A N 1
ATOM 696 C CA . ARG A 1 88 ? -9.893 -6.769 2.932 1.00 95.00 88 ARG A CA 1
ATOM 697 C C . ARG A 1 88 ? -10.724 -6.728 4.211 1.00 95.00 88 ARG A C 1
ATOM 699 O O . ARG A 1 88 ? -11.786 -7.332 4.259 1.00 95.00 88 ARG A O 1
ATOM 706 N N . MET A 1 89 ? -10.292 -5.980 5.225 1.00 89.88 89 MET A N 1
ATOM 707 C CA . MET A 1 89 ? -11.047 -5.817 6.468 1.00 89.88 89 MET A CA 1
ATOM 708 C C . MET A 1 89 ? -12.429 -5.165 6.288 1.00 89.88 89 MET A C 1
ATOM 710 O O . MET A 1 89 ? -13.290 -5.369 7.129 1.00 89.88 89 MET A O 1
ATOM 714 N N . GLY A 1 90 ? -12.653 -4.427 5.196 1.00 89.69 90 GLY A N 1
ATOM 715 C CA . GLY A 1 90 ? -13.968 -3.895 4.823 1.00 89.69 90 GLY A CA 1
ATOM 716 C C . GLY A 1 90 ? -14.721 -4.749 3.797 1.00 89.69 90 GLY A C 1
ATOM 717 O O . GLY A 1 90 ? -15.775 -4.322 3.325 1.00 89.69 90 GLY A O 1
ATOM 718 N N . ILE A 1 91 ? -14.183 -5.912 3.412 1.00 90.38 91 ILE A N 1
ATOM 719 C CA . ILE A 1 91 ? -14.795 -6.846 2.462 1.00 90.38 91 ILE A CA 1
ATOM 720 C C . ILE A 1 91 ? -15.377 -8.030 3.254 1.00 90.38 91 ILE A C 1
ATOM 722 O O . ILE A 1 91 ? -14.606 -8.782 3.864 1.00 90.38 91 ILE A O 1
ATOM 726 N N . PRO A 1 92 ? -16.707 -8.237 3.235 1.00 87.31 92 PRO A N 1
ATOM 727 C CA . PRO A 1 92 ? -17.340 -9.364 3.913 1.00 87.31 92 PRO A CA 1
ATOM 728 C C . PRO A 1 92 ? -16.743 -10.707 3.479 1.00 87.31 92 PRO A C 1
ATOM 730 O O . PRO A 1 92 ? -16.524 -10.944 2.291 1.00 87.31 92 PRO A O 1
ATOM 733 N N . ASN A 1 93 ? -16.494 -11.599 4.442 1.00 89.00 93 ASN A N 1
ATOM 734 C CA . ASN A 1 93 ? -15.954 -12.950 4.219 1.00 89.00 93 ASN A CA 1
ATOM 735 C C . ASN A 1 93 ? -14.591 -13.008 3.505 1.00 89.00 93 ASN A C 1
ATOM 737 O O . ASN A 1 93 ? -14.195 -14.065 3.004 1.00 89.00 93 ASN A O 1
ATOM 741 N N . SER A 1 94 ? -13.857 -11.896 3.450 1.00 92.19 94 SER A N 1
ATOM 742 C CA . SER A 1 94 ? -12.538 -11.880 2.831 1.00 92.19 94 SER A CA 1
ATOM 743 C C . SER A 1 94 ? -11.550 -12.772 3.584 1.00 92.19 94 SER A C 1
ATOM 745 O O . SER A 1 94 ? -11.557 -12.896 4.812 1.00 92.19 94 SER A O 1
ATOM 747 N N . VAL A 1 95 ? -10.657 -13.401 2.825 1.00 94.06 95 VAL A N 1
ATOM 748 C CA . VAL A 1 95 ? -9.556 -14.202 3.365 1.00 94.06 95 VAL A CA 1
ATOM 749 C C . VAL A 1 95 ? -8.238 -13.594 2.923 1.00 94.06 95 VAL A C 1
ATOM 751 O O . VAL A 1 95 ? -8.129 -13.114 1.797 1.00 94.06 95 VAL A O 1
ATOM 754 N N . SER A 1 96 ? -7.230 -13.616 3.795 1.00 97.12 96 SER A N 1
ATOM 755 C CA . SER A 1 96 ? -5.888 -13.195 3.387 1.00 97.12 96 SER A CA 1
ATOM 756 C C . SER A 1 96 ? -5.366 -14.103 2.268 1.00 97.12 96 SER A C 1
ATOM 758 O O . SER A 1 96 ? -5.519 -15.330 2.318 1.00 97.12 96 SER A O 1
ATOM 760 N N . LEU A 1 97 ? -4.739 -13.488 1.268 1.00 97.81 97 LEU A N 1
ATOM 761 C CA . LEU A 1 97 ? -4.055 -14.133 0.156 1.00 97.81 97 LEU A CA 1
ATOM 762 C C . LEU A 1 97 ? -2.859 -14.960 0.619 1.00 97.81 97 LEU A C 1
ATOM 764 O O . LEU A 1 97 ? -2.464 -15.863 -0.111 1.00 97.81 97 LEU A O 1
ATOM 768 N N . SER A 1 98 ? -2.354 -14.762 1.841 1.00 96.94 98 SER A N 1
ATOM 769 C CA . SER A 1 98 ? -1.333 -15.639 2.435 1.00 96.94 98 SER A CA 1
ATOM 770 C C . SER A 1 98 ? -1.756 -17.111 2.479 1.00 96.94 98 SER A C 1
ATOM 772 O O . SER A 1 98 ? -0.930 -18.012 2.415 1.00 96.94 98 SER A O 1
ATOM 774 N N . LYS A 1 99 ? -3.069 -17.378 2.510 1.00 95.19 99 LYS A N 1
ATOM 775 C CA . LYS A 1 99 ? -3.640 -18.734 2.4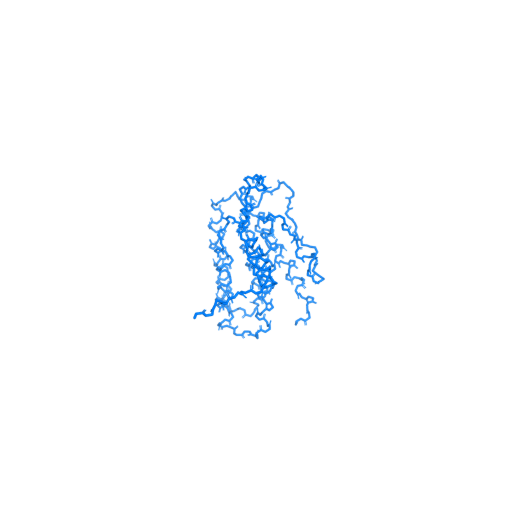70 1.00 95.19 99 LYS A CA 1
ATOM 776 C C . LYS A 1 99 ? -3.752 -19.319 1.058 1.00 95.19 99 LYS A C 1
ATOM 778 O O . LYS A 1 99 ? -4.230 -20.440 0.901 1.00 95.19 99 LYS A O 1
ATOM 783 N N . ARG A 1 100 ? -3.429 -18.539 0.025 1.00 95.56 100 ARG A N 1
ATOM 784 C CA . ARG A 1 100 ? -3.660 -18.870 -1.391 1.00 95.56 100 ARG A CA 1
ATOM 785 C C . ARG A 1 100 ? -2.399 -18.739 -2.239 1.00 95.56 100 ARG A C 1
ATOM 787 O O . ARG A 1 100 ? -2.232 -19.508 -3.178 1.00 95.56 100 ARG A O 1
ATOM 794 N N . LEU A 1 101 ? -1.542 -17.771 -1.930 1.00 96.62 101 LEU A N 1
ATOM 795 C CA . LEU A 1 101 ? -0.335 -17.472 -2.685 1.00 96.62 101 LEU A CA 1
ATOM 796 C C . LEU A 1 101 ? 0.863 -18.226 -2.116 1.00 96.62 101 LEU A C 1
ATOM 798 O O . LEU A 1 101 ? 1.037 -18.353 -0.905 1.00 96.62 101 LEU A O 1
ATOM 802 N N . ASN A 1 102 ? 1.689 -18.741 -3.024 1.00 95.50 102 ASN A N 1
ATOM 803 C CA . ASN A 1 102 ? 2.830 -19.572 -2.679 1.00 95.50 102 ASN A CA 1
ATOM 804 C C . ASN A 1 102 ? 3.817 -18.812 -1.782 1.00 95.50 102 ASN A C 1
ATOM 806 O O . ASN A 1 102 ? 4.304 -17.750 -2.164 1.00 95.50 102 ASN A O 1
ATOM 810 N N . GLN A 1 103 ? 4.134 -19.394 -0.621 1.00 95.62 103 GLN A N 1
ATOM 811 C CA . GLN A 1 103 ? 5.144 -18.888 0.322 1.00 95.62 103 GLN A CA 1
ATOM 812 C C . GLN A 1 103 ? 4.906 -17.447 0.806 1.00 95.62 103 GLN A C 1
ATOM 814 O O . GLN A 1 103 ? 5.821 -16.813 1.328 1.00 95.62 103 GLN A O 1
ATOM 819 N N . MET A 1 104 ? 3.688 -16.926 0.652 1.00 97.62 104 MET A N 1
ATOM 820 C CA . MET A 1 104 ? 3.332 -15.617 1.179 1.00 97.62 104 MET A CA 1
ATOM 821 C C . MET A 1 104 ? 3.202 -15.709 2.707 1.00 97.62 104 MET A C 1
ATOM 823 O O . MET A 1 104 ? 2.473 -16.576 3.199 1.00 97.62 104 MET A O 1
ATOM 827 N N . PRO A 1 105 ? 3.903 -14.854 3.474 1.00 96.44 105 PRO A N 1
ATOM 828 C CA . PRO A 1 105 ? 3.853 -14.901 4.928 1.00 96.44 105 PRO A CA 1
ATOM 829 C C . PRO A 1 105 ? 2.476 -14.483 5.448 1.00 96.44 105 PRO A C 1
ATOM 831 O O . PRO A 1 105 ? 1.667 -13.883 4.735 1.00 96.44 105 PRO A O 1
ATOM 834 N N . GLU A 1 106 ? 2.212 -14.770 6.722 1.00 97.06 106 GLU A N 1
ATOM 835 C CA . GLU A 1 106 ? 1.037 -14.220 7.391 1.00 97.06 106 GLU A CA 1
ATOM 836 C C . GLU A 1 106 ? 1.075 -12.686 7.351 1.00 97.06 106 GLU A C 1
ATOM 838 O O . GLU A 1 106 ? 2.079 -12.057 7.693 1.00 97.06 106 GLU A O 1
ATOM 843 N N . MET A 1 107 ? -0.028 -12.084 6.909 1.00 96.94 107 MET A N 1
ATOM 844 C CA . MET A 1 107 ? -0.118 -10.639 6.750 1.00 96.94 107 MET A CA 1
ATOM 845 C C . MET A 1 107 ? -0.545 -9.958 8.050 1.00 96.94 107 MET A C 1
ATOM 847 O O . MET A 1 107 ? -1.360 -10.517 8.795 1.00 96.94 107 MET A O 1
ATOM 851 N N . PRO A 1 108 ? -0.077 -8.716 8.296 1.00 97.12 108 PRO A N 1
ATOM 852 C CA . PRO A 1 108 ? -0.607 -7.880 9.361 1.00 97.12 108 PRO A CA 1
ATOM 853 C C . PRO A 1 108 ? -2.139 -7.898 9.389 1.00 97.12 108 PRO A C 1
ATOM 855 O O . PRO A 1 108 ? -2.806 -7.838 8.354 1.00 97.12 108 PRO A O 1
ATOM 858 N N . SER A 1 109 ? -2.702 -7.975 10.590 1.00 93.19 109 SER A N 1
ATOM 859 C CA . SER A 1 109 ? -4.147 -7.936 10.813 1.00 93.19 109 SER A CA 1
ATOM 860 C C . SER A 1 109 ? -4.523 -6.708 11.642 1.00 93.19 109 SER A C 1
ATOM 862 O O . SER A 1 109 ? -3.700 -6.246 12.440 1.00 93.19 109 SER A O 1
ATOM 864 N N . PRO A 1 110 ? -5.732 -6.152 11.449 1.00 92.19 110 PRO A N 1
ATOM 865 C CA . PRO A 1 110 ? -6.199 -5.025 12.243 1.00 92.19 110 PRO A CA 1
ATOM 866 C C . PRO A 1 110 ? -6.320 -5.413 13.719 1.00 92.19 110 PRO A C 1
ATOM 868 O O . PRO A 1 110 ? -6.585 -6.565 14.072 1.00 92.19 110 PRO A O 1
ATOM 871 N N . GLU A 1 111 ? -6.132 -4.431 14.592 1.00 91.31 111 GLU A N 1
ATOM 872 C CA . GLU A 1 111 ? -6.341 -4.590 16.025 1.00 91.31 111 GLU A CA 1
ATOM 873 C C . GLU A 1 111 ? -7.815 -4.898 16.312 1.00 91.31 111 GLU A C 1
ATOM 875 O O . GLU A 1 111 ? -8.722 -4.260 15.770 1.00 91.31 111 GLU A O 1
ATOM 880 N N . LYS A 1 112 ? -8.063 -5.868 17.198 1.00 88.38 112 LYS A N 1
ATOM 881 C CA . LYS A 1 112 ? -9.427 -6.237 17.595 1.00 88.38 112 LYS A CA 1
ATOM 882 C C . LYS A 1 112 ? -10.144 -5.038 18.217 1.00 88.38 112 LYS A C 1
ATOM 884 O O . LYS A 1 112 ? -9.567 -4.325 19.037 1.00 88.38 112 LYS A O 1
ATOM 889 N N . ASN A 1 113 ? -11.421 -4.869 17.877 1.00 88.25 113 ASN A N 1
ATOM 890 C CA . ASN A 1 113 ? -12.296 -3.818 18.411 1.00 88.25 113 ASN A CA 1
ATOM 891 C C . ASN A 1 113 ? -11.780 -2.387 18.160 1.00 88.25 113 ASN A C 1
ATOM 893 O O . ASN A 1 113 ? -12.088 -1.470 18.924 1.00 88.25 113 ASN A O 1
ATOM 897 N N . LYS A 1 114 ? -10.967 -2.185 17.116 1.00 91.38 114 LYS A N 1
ATOM 898 C CA . LYS A 1 114 ? -10.524 -0.864 16.668 1.00 91.38 114 LYS A CA 1
ATOM 899 C C . LYS A 1 114 ? -11.081 -0.575 15.284 1.00 91.38 114 LYS A C 1
ATOM 901 O O . LYS A 1 114 ? -11.075 -1.429 14.407 1.00 91.38 114 LYS A O 1
ATOM 906 N N . GLU A 1 115 ? -11.516 0.660 15.095 1.00 93.19 115 GLU A N 1
ATOM 907 C CA . GLU A 1 115 ? -11.997 1.157 13.811 1.00 93.19 115 GLU A CA 1
ATOM 908 C C . GLU A 1 115 ? -10.826 1.557 12.902 1.00 93.19 115 GLU A C 1
ATOM 910 O O . GLU A 1 115 ? -9.817 2.099 13.377 1.00 93.19 115 GLU A O 1
ATOM 915 N N . TYR A 1 116 ? -10.976 1.319 11.599 1.00 95.44 116 TYR A N 1
ATOM 916 C CA . TYR A 1 116 ? -10.050 1.763 10.559 1.00 95.44 116 TYR A CA 1
ATOM 917 C C . TYR A 1 116 ? -10.825 2.309 9.357 1.00 95.44 116 TYR A C 1
ATOM 919 O O . TYR A 1 116 ? -11.918 1.849 9.047 1.00 95.44 116 TYR A O 1
ATOM 927 N N . SER A 1 117 ? -10.198 3.231 8.632 1.00 95.94 117 SER A N 1
ATOM 928 C CA . SER A 1 117 ? -10.623 3.689 7.313 1.00 95.94 117 SER A CA 1
ATOM 929 C C . SER A 1 117 ? -9.934 2.864 6.232 1.00 95.94 117 SER A C 1
ATOM 931 O O . SER A 1 117 ? -8.710 2.940 6.065 1.00 95.94 117 SER A O 1
ATOM 933 N N . VAL A 1 118 ? -10.715 2.116 5.453 1.00 95.62 118 VAL A N 1
ATOM 934 C CA . VAL A 1 118 ? -10.186 1.326 4.331 1.00 95.62 118 VAL A CA 1
ATOM 935 C C . VAL A 1 118 ? -9.597 2.213 3.231 1.00 95.62 118 VAL A C 1
ATOM 937 O O . VAL A 1 118 ? -8.577 1.848 2.654 1.00 95.62 118 VAL A O 1
ATOM 940 N N . GLN A 1 119 ? -10.146 3.414 2.993 1.00 97.19 119 GLN A N 1
ATOM 941 C CA . GLN A 1 119 ? -9.571 4.367 2.033 1.00 97.19 119 GLN A CA 1
ATOM 942 C C . GLN A 1 119 ? -8.200 4.882 2.497 1.00 97.19 119 GLN A C 1
ATOM 944 O O . GLN A 1 119 ? -7.274 5.007 1.695 1.00 97.19 119 GLN A O 1
ATOM 949 N N . THR A 1 120 ? -8.044 5.158 3.797 1.00 98.19 120 THR A N 1
A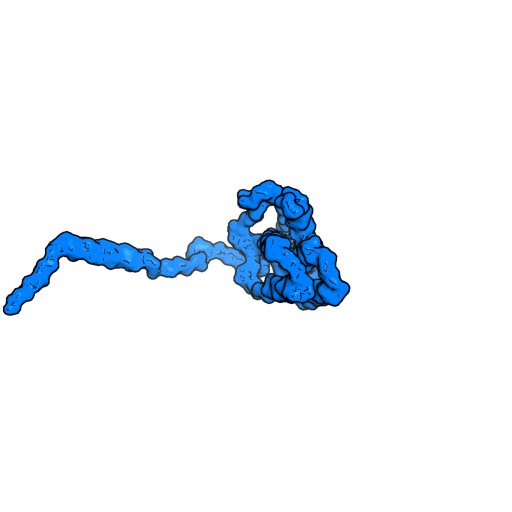TOM 950 C CA . THR A 1 120 ? -6.764 5.610 4.360 1.00 98.19 120 THR A CA 1
ATOM 951 C C . THR A 1 120 ? -5.723 4.493 4.332 1.00 98.19 120 THR A C 1
ATOM 953 O O . THR A 1 120 ? -4.577 4.744 3.958 1.00 98.19 120 THR A O 1
ATOM 956 N N . ALA A 1 121 ? -6.118 3.261 4.671 1.00 98.44 121 ALA A N 1
ATOM 957 C CA . ALA A 1 121 ? -5.245 2.095 4.569 1.00 98.44 121 ALA A CA 1
ATOM 958 C C . ALA A 1 121 ? -4.822 1.826 3.115 1.00 98.44 121 ALA A C 1
ATOM 960 O O . ALA A 1 121 ? -3.635 1.623 2.861 1.00 98.44 121 ALA A O 1
ATOM 961 N N . ALA A 1 122 ? -5.756 1.901 2.159 1.00 98.50 122 ALA A N 1
ATOM 962 C CA . ALA A 1 122 ? -5.480 1.760 0.730 1.00 98.50 122 ALA A CA 1
ATOM 963 C C . ALA A 1 122 ? -4.466 2.797 0.236 1.00 98.50 122 ALA A C 1
ATOM 965 O O . ALA A 1 122 ? -3.458 2.428 -0.364 1.00 98.50 122 ALA A O 1
ATOM 966 N N . ASN A 1 123 ? -4.700 4.083 0.527 1.00 98.81 123 ASN A N 1
ATOM 967 C CA . ASN A 1 123 ? -3.816 5.164 0.096 1.00 98.81 123 ASN A CA 1
ATOM 968 C C . ASN A 1 123 ? -2.392 4.968 0.633 1.00 98.81 123 ASN A C 1
ATOM 970 O O . ASN A 1 123 ? -1.427 5.034 -0.124 1.00 98.81 123 ASN A O 1
ATOM 974 N N . ALA A 1 124 ? -2.263 4.662 1.927 1.00 98.88 124 ALA A N 1
ATOM 975 C CA . ALA A 1 124 ? -0.965 4.440 2.553 1.00 98.88 124 ALA A CA 1
ATOM 976 C C . ALA A 1 124 ? -0.252 3.192 2.002 1.00 98.88 124 ALA A C 1
ATOM 978 O O . ALA A 1 124 ? 0.950 3.242 1.744 1.00 98.88 124 ALA A O 1
ATOM 979 N N . ALA A 1 125 ? -0.980 2.091 1.783 1.00 98.88 125 ALA A N 1
ATOM 980 C CA . ALA A 1 125 ? -0.415 0.871 1.216 1.00 98.88 125 ALA A CA 1
ATOM 981 C C . ALA A 1 125 ? 0.083 1.091 -0.218 1.00 98.88 125 ALA A C 1
ATOM 983 O O . ALA A 1 125 ? 1.225 0.756 -0.533 1.00 98.88 125 ALA A O 1
ATOM 984 N N . MET A 1 126 ? -0.744 1.700 -1.074 1.00 98.81 126 MET A N 1
ATOM 985 C CA . MET A 1 126 ? -0.393 1.958 -2.471 1.00 98.81 126 MET A CA 1
ATOM 986 C C . MET A 1 126 ? 0.757 2.959 -2.600 1.00 98.81 126 MET A C 1
ATOM 988 O O . MET A 1 126 ? 1.659 2.738 -3.406 1.00 98.81 126 MET A O 1
ATOM 992 N N . ALA A 1 127 ? 0.801 4.001 -1.767 1.00 98.75 127 ALA A N 1
ATOM 993 C CA . ALA A 1 127 ? 1.923 4.934 -1.746 1.00 98.75 127 ALA A CA 1
ATOM 994 C C . ALA A 1 127 ? 3.236 4.247 -1.346 1.00 98.75 127 ALA A C 1
ATOM 996 O O . ALA A 1 127 ? 4.263 4.417 -2.005 1.00 98.75 127 ALA A O 1
ATOM 997 N N . SER A 1 128 ? 3.211 3.447 -0.276 1.00 98.81 128 SER A N 1
ATOM 998 C CA . SER A 1 128 ? 4.392 2.730 0.208 1.00 98.81 128 SER A CA 1
ATOM 999 C C . SER A 1 128 ? 4.902 1.708 -0.806 1.00 98.81 128 SER A C 1
ATOM 1001 O O . SER A 1 128 ? 6.080 1.750 -1.152 1.00 98.81 128 SER A O 1
ATOM 1003 N N . ILE A 1 129 ? 4.031 0.845 -1.341 1.00 98.75 129 ILE A N 1
ATOM 1004 C CA . ILE A 1 129 ? 4.456 -0.178 -2.305 1.00 98.75 129 ILE A CA 1
ATOM 1005 C C . ILE A 1 129 ? 4.943 0.447 -3.621 1.00 98.75 129 ILE A C 1
ATOM 1007 O O . ILE A 1 129 ? 5.909 -0.038 -4.207 1.00 98.75 129 ILE A O 1
ATOM 1011 N N . THR A 1 130 ? 4.352 1.572 -4.053 1.00 97.88 130 THR A N 1
ATOM 1012 C CA . THR A 1 130 ? 4.809 2.300 -5.248 1.00 97.88 130 THR A CA 1
ATOM 1013 C C . THR A 1 130 ? 6.238 2.811 -5.064 1.00 97.88 130 THR A C 1
ATOM 1015 O O . THR A 1 130 ? 7.080 2.584 -5.928 1.00 97.88 130 THR A O 1
ATOM 1018 N N . ARG A 1 131 ? 6.563 3.436 -3.924 1.00 96.94 131 ARG A N 1
ATOM 1019 C CA . ARG A 1 131 ? 7.945 3.880 -3.657 1.00 96.94 131 ARG A CA 1
ATOM 1020 C C . ARG A 1 131 ? 8.935 2.716 -3.654 1.00 96.94 131 ARG A C 1
ATOM 1022 O O . ARG A 1 131 ? 10.050 2.868 -4.142 1.00 96.94 131 ARG A O 1
ATOM 1029 N N . SER A 1 132 ? 8.529 1.563 -3.126 1.00 96.81 132 SER A N 1
ATOM 1030 C CA . SER A 1 132 ? 9.389 0.383 -3.027 1.00 96.81 132 SER A CA 1
ATOM 1031 C C . SER A 1 132 ? 9.638 -0.319 -4.365 1.00 96.81 132 SER A C 1
ATOM 1033 O O . SER A 1 132 ? 10.741 -0.808 -4.590 1.00 96.81 132 SER A O 1
ATOM 1035 N N . LEU A 1 133 ? 8.638 -0.392 -5.249 1.00 94.69 133 LEU A N 1
ATOM 1036 C CA . LEU A 1 133 ? 8.743 -1.134 -6.514 1.00 94.69 133 LEU A CA 1
ATOM 1037 C C . LEU A 1 133 ? 9.268 -0.284 -7.677 1.00 94.69 133 LEU A C 1
ATOM 1039 O O . LEU A 1 133 ? 9.898 -0.815 -8.588 1.00 94.69 133 LEU A O 1
ATOM 1043 N N . PHE A 1 134 ? 9.032 1.029 -7.656 1.00 90.38 134 PHE A N 1
ATOM 1044 C CA . PHE A 1 134 ? 9.401 1.942 -8.740 1.00 90.38 134 PHE A CA 1
ATOM 1045 C C . PHE A 1 134 ? 10.671 2.736 -8.396 1.00 90.38 134 PHE A C 1
ATOM 1047 O O . PHE A 1 134 ? 10.698 3.962 -8.465 1.00 90.38 134 PHE A O 1
ATOM 1054 N N . THR A 1 135 ? 11.747 2.038 -8.023 1.00 82.31 135 THR A N 1
ATOM 1055 C CA . THR A 1 135 ? 13.010 2.649 -7.555 1.00 82.31 135 THR A CA 1
ATOM 1056 C C . THR A 1 135 ? 13.747 3.464 -8.621 1.00 82.31 135 THR A C 1
ATOM 1058 O O . THR A 1 135 ? 14.487 4.383 -8.279 1.00 82.31 135 THR A O 1
ATOM 1061 N N . GLY A 1 136 ? 13.513 3.182 -9.908 1.00 76.12 136 GLY A N 1
ATOM 1062 C CA . GLY A 1 136 ? 14.023 3.967 -11.041 1.00 76.12 136 GLY A CA 1
ATOM 1063 C C . GLY A 1 136 ? 13.259 5.270 -11.314 1.00 76.12 136 GLY A C 1
ATOM 1064 O O . GLY A 1 136 ? 13.523 5.934 -12.313 1.00 76.12 136 GLY A O 1
ATOM 1065 N N . ALA A 1 137 ? 12.289 5.636 -10.472 1.00 79.69 137 ALA A N 1
ATOM 1066 C CA . ALA A 1 137 ? 11.550 6.882 -10.600 1.00 79.69 137 ALA A CA 1
ATOM 1067 C C . ALA A 1 137 ? 12.482 8.102 -10.472 1.00 79.69 137 ALA A C 1
ATOM 1069 O O . ALA A 1 137 ? 13.208 8.249 -9.486 1.00 79.69 137 ALA A O 1
ATOM 1070 N N . ASN A 1 138 ? 12.422 9.007 -11.453 1.00 87.06 138 ASN A N 1
ATOM 1071 C CA . ASN A 1 138 ? 13.084 10.307 -11.368 1.00 87.06 138 ASN A CA 1
ATOM 1072 C C . ASN A 1 138 ? 12.465 11.183 -10.256 1.00 87.06 138 ASN A C 1
ATOM 1074 O O . ASN A 1 138 ? 11.425 10.853 -9.679 1.00 87.06 138 ASN A O 1
ATOM 1078 N N . ASP A 1 139 ? 13.089 12.318 -9.953 1.00 90.75 139 ASP A N 1
ATOM 1079 C CA . ASP A 1 139 ? 12.637 13.166 -8.843 1.00 90.75 139 ASP A CA 1
ATOM 1080 C C . ASP A 1 139 ? 11.232 13.744 -9.062 1.00 90.75 139 ASP A C 1
ATOM 1082 O O . ASP A 1 139 ? 10.459 13.846 -8.110 1.00 90.75 139 ASP A O 1
ATOM 1086 N N . ALA A 1 140 ? 10.839 14.016 -10.311 1.00 90.75 140 ALA A N 1
ATOM 1087 C CA . ALA A 1 140 ? 9.479 14.451 -10.633 1.00 90.75 140 ALA A CA 1
ATOM 1088 C C . ALA A 1 140 ? 8.430 13.371 -10.304 1.00 90.75 140 ALA A C 1
ATOM 1090 O O . ALA A 1 140 ? 7.370 13.675 -9.753 1.00 90.75 140 ALA A O 1
ATOM 1091 N N . ASN A 1 141 ? 8.732 12.100 -10.571 1.00 91.25 141 ASN A N 1
ATOM 1092 C CA . ASN A 1 141 ? 7.871 10.978 -10.204 1.00 91.25 141 ASN A CA 1
ATOM 1093 C C . ASN A 1 141 ? 7.787 10.805 -8.682 1.00 91.25 141 ASN A C 1
ATOM 1095 O O . ASN A 1 141 ? 6.696 10.585 -8.161 1.00 91.25 141 ASN A O 1
ATOM 1099 N N . LYS A 1 142 ? 8.905 10.943 -7.954 1.00 93.50 142 LYS A N 1
ATOM 1100 C CA . LYS A 1 142 ? 8.904 10.894 -6.478 1.00 93.50 142 LYS A CA 1
ATOM 1101 C C . LYS A 1 142 ? 8.015 11.991 -5.887 1.00 93.50 142 LYS A C 1
ATOM 1103 O O . LYS A 1 142 ? 7.152 11.696 -5.066 1.00 93.50 142 LYS A O 1
ATOM 1108 N N . ILE A 1 143 ? 8.146 13.223 -6.389 1.00 95.44 143 ILE A N 1
ATOM 1109 C CA . ILE A 1 143 ? 7.277 14.350 -6.016 1.00 95.44 143 ILE A CA 1
ATOM 1110 C C . ILE A 1 143 ? 5.813 14.034 -6.334 1.00 95.44 143 ILE A C 1
ATOM 1112 O O . ILE A 1 143 ? 4.929 14.340 -5.536 1.00 95.44 143 ILE A O 1
ATOM 1116 N N . SER A 1 144 ? 5.540 13.402 -7.476 1.00 95.56 144 SER A N 1
ATOM 1117 C CA . SER A 1 144 ? 4.179 13.044 -7.887 1.00 95.56 144 SER A CA 1
ATOM 1118 C C . SER A 1 144 ? 3.551 11.988 -6.968 1.00 95.56 144 SER A C 1
ATOM 1120 O O . SER A 1 144 ? 2.381 12.112 -6.607 1.00 95.56 144 SER A O 1
ATOM 1122 N N . ILE A 1 145 ? 4.332 10.996 -6.526 1.00 97.25 145 ILE A N 1
ATOM 1123 C CA . ILE A 1 145 ? 3.918 9.998 -5.526 1.00 97.25 145 ILE A CA 1
ATOM 1124 C C . ILE A 1 145 ? 3.574 10.686 -4.199 1.00 97.25 145 ILE A C 1
ATOM 1126 O O . ILE A 1 145 ? 2.491 10.465 -3.654 1.00 97.25 145 ILE A O 1
ATOM 1130 N N . ASP A 1 146 ? 4.461 11.545 -3.693 1.00 97.88 146 ASP A N 1
ATOM 1131 C CA . ASP A 1 146 ? 4.239 12.270 -2.437 1.00 97.88 146 ASP A CA 1
ATOM 1132 C C . ASP A 1 146 ? 3.014 13.190 -2.528 1.00 97.88 146 ASP A C 1
ATOM 1134 O O . ASP A 1 146 ? 2.197 13.251 -1.608 1.00 97.88 146 ASP A O 1
ATOM 1138 N N . SER A 1 147 ? 2.847 13.869 -3.663 1.00 98.38 147 SER A N 1
ATOM 1139 C CA . SER A 1 147 ? 1.717 14.765 -3.914 1.00 98.38 147 SER A CA 1
ATOM 1140 C C . SER A 1 147 ? 0.387 14.014 -3.918 1.00 98.38 147 SER A C 1
ATOM 1142 O O . SER A 1 147 ? -0.568 14.472 -3.288 1.00 98.38 147 SER A O 1
ATOM 1144 N N . LEU A 1 148 ? 0.319 12.848 -4.570 1.00 98.69 148 LEU A N 1
ATOM 1145 C CA . LEU A 1 148 ? -0.896 12.033 -4.609 1.00 98.69 148 LEU A CA 1
ATOM 1146 C C . LEU A 1 148 ? -1.253 11.484 -3.222 1.00 98.69 148 LEU A C 1
ATOM 1148 O O . LEU A 1 148 ? -2.405 11.602 -2.796 1.00 98.69 148 LEU A O 1
ATOM 1152 N N . GLU A 1 149 ? -0.270 10.948 -2.485 1.00 98.81 149 GLU A N 1
ATOM 1153 C CA . GLU A 1 149 ? -0.502 10.467 -1.117 1.00 98.81 149 GLU A CA 1
ATOM 1154 C C . GLU A 1 149 ? -1.030 11.601 -0.229 1.00 98.81 149 GLU A C 1
ATOM 1156 O O . GLU A 1 149 ? -2.014 11.415 0.492 1.00 98.81 149 GLU A O 1
ATOM 1161 N N . ASN A 1 150 ? -0.414 12.785 -0.308 1.00 98.75 150 ASN A N 1
ATOM 1162 C CA . ASN A 1 150 ? -0.788 13.946 0.493 1.00 98.75 150 ASN A CA 1
ATOM 1163 C C . ASN A 1 150 ? -2.160 14.517 0.119 1.00 98.75 150 ASN A C 1
ATOM 1165 O O . ASN A 1 150 ? -2.916 14.889 1.017 1.00 98.75 150 ASN A O 1
ATOM 1169 N N . ALA A 1 151 ? -2.523 14.542 -1.165 1.00 98.69 151 ALA A N 1
ATOM 1170 C CA . ALA A 1 151 ? -3.848 14.972 -1.605 1.00 98.69 151 ALA A CA 1
ATOM 1171 C C . ALA A 1 151 ? -4.953 14.105 -0.977 1.00 98.69 151 ALA A C 1
ATOM 1173 O O . ALA A 1 151 ? -5.900 14.627 -0.379 1.00 98.69 151 ALA A O 1
ATOM 1174 N N . TYR A 1 152 ? -4.791 12.780 -1.023 1.00 98.62 152 TYR A N 1
ATOM 1175 C CA . TYR A 1 152 ? -5.715 11.860 -0.367 1.00 98.62 152 TYR A CA 1
ATOM 1176 C C . TYR A 1 152 ? -5.675 11.985 1.155 1.00 98.62 152 TYR A C 1
ATOM 1178 O O . TYR A 1 152 ? -6.731 12.030 1.782 1.00 98.62 152 TYR A O 1
ATOM 1186 N N . ASN A 1 153 ? -4.494 12.106 1.763 1.00 98.56 153 ASN A N 1
ATOM 1187 C CA . ASN A 1 153 ? -4.370 12.296 3.208 1.00 98.56 153 ASN A CA 1
ATOM 1188 C C . ASN A 1 153 ? -5.125 13.541 3.687 1.00 98.56 153 ASN A C 1
ATOM 1190 O O . ASN A 1 153 ? -5.877 13.456 4.653 1.00 98.56 153 ASN A O 1
ATOM 1194 N N . ASN A 1 154 ? -4.979 14.672 2.997 1.00 98.44 154 ASN A N 1
ATOM 1195 C CA . ASN A 1 154 ? -5.660 15.918 3.349 1.00 98.44 154 ASN A CA 1
ATOM 1196 C C . ASN A 1 154 ? -7.183 15.782 3.262 1.00 98.44 154 ASN A C 1
ATOM 1198 O O . ASN A 1 154 ? -7.887 16.262 4.145 1.00 98.44 154 ASN A O 1
ATOM 1202 N N . ARG A 1 155 ? -7.694 15.079 2.243 1.00 97.25 155 ARG A N 1
ATOM 1203 C CA . ARG A 1 155 ? -9.131 14.806 2.102 1.00 97.25 155 ARG A CA 1
ATOM 1204 C C . ARG A 1 155 ? -9.647 13.864 3.193 1.00 97.25 155 ARG A C 1
ATOM 1206 O O . ARG A 1 155 ? -10.671 14.135 3.805 1.00 97.25 155 ARG A O 1
ATOM 1213 N N . LEU A 1 156 ? -8.939 12.763 3.441 1.00 96.31 156 LEU A N 1
ATOM 1214 C CA . LEU A 1 156 ? -9.376 11.687 4.340 1.00 96.31 156 LEU A CA 1
ATOM 1215 C C . LEU A 1 156 ? -9.245 12.047 5.824 1.00 96.31 156 LEU A C 1
ATOM 1217 O O . LEU A 1 156 ? -10.024 11.564 6.639 1.00 96.31 156 LEU A O 1
ATOM 1221 N N . LYS A 1 157 ? -8.310 12.930 6.198 1.00 96.56 157 LYS A N 1
ATOM 1222 C CA . LYS A 1 157 ? -8.225 13.466 7.571 1.00 96.56 157 LYS A CA 1
ATOM 1223 C C . LYS A 1 157 ? -9.498 14.193 8.009 1.00 96.56 157 LYS A C 1
ATOM 1225 O O . LYS A 1 157 ? -9.743 14.301 9.203 1.00 96.56 157 LYS A O 1
ATOM 1230 N N . LEU A 1 158 ? -10.292 14.691 7.060 1.00 96.44 158 LEU A N 1
ATOM 1231 C CA . LEU A 1 158 ? -11.548 15.389 7.335 1.00 96.44 158 LEU A CA 1
ATOM 1232 C C . LEU A 1 158 ? -12.736 14.433 7.513 1.00 96.44 158 LEU A C 1
ATOM 1234 O O . LEU A 1 158 ? -13.789 14.865 7.971 1.00 96.44 158 LEU A O 1
ATOM 1238 N N . THR A 1 159 ? -12.594 13.155 7.143 1.00 93.31 159 THR A N 1
ATOM 1239 C CA . THR A 1 159 ? -13.705 12.187 7.135 1.00 93.31 159 THR A CA 1
ATOM 1240 C C . THR A 1 159 ? -13.684 11.227 8.319 1.00 93.31 159 THR A C 1
ATOM 1242 O O . THR A 1 159 ? -14.675 10.549 8.562 1.00 93.31 159 THR A O 1
ATOM 1245 N N . VAL A 1 160 ? -12.568 11.137 9.047 1.00 94.50 160 VAL A N 1
ATOM 1246 C CA . VAL A 1 160 ? -12.399 10.237 10.197 1.00 94.50 160 VAL A CA 1
ATOM 1247 C C . VAL A 1 160 ? -11.636 10.920 11.327 1.00 94.50 160 VAL A C 1
ATOM 1249 O O . VAL A 1 160 ? -10.955 11.922 11.122 1.00 94.50 160 VAL A O 1
ATOM 1252 N N . SER A 1 161 ? -11.711 10.363 12.539 1.00 97.38 161 SER A N 1
ATOM 1253 C CA . SER A 1 161 ? -10.915 10.869 13.661 1.00 97.38 161 SER A CA 1
ATOM 1254 C C . SER A 1 161 ? -9.410 10.702 13.413 1.00 97.38 161 SER A C 1
ATOM 1256 O O . SER A 1 161 ? -8.975 9.760 12.746 1.00 97.38 161 SER A O 1
ATOM 1258 N N . SER A 1 162 ? -8.598 11.573 14.021 1.00 97.94 162 SER A N 1
ATOM 1259 C CA . SER A 1 162 ? -7.131 11.505 13.926 1.00 97.94 162 SER A CA 1
ATOM 1260 C C . SER A 1 162 ? -6.585 10.122 14.315 1.00 97.94 162 SER A C 1
ATOM 1262 O O . SER A 1 162 ? -5.751 9.554 13.616 1.00 97.94 162 SER A O 1
ATOM 1264 N N . SER A 1 163 ? -7.134 9.502 15.368 1.00 97.69 163 SER A N 1
ATOM 1265 C CA . SER A 1 163 ? -6.686 8.172 15.796 1.00 97.69 163 SER A CA 1
ATOM 1266 C C . SER A 1 163 ? -7.022 7.072 14.781 1.00 97.69 163 SER A C 1
ATOM 1268 O O . SER A 1 163 ? -6.219 6.157 14.602 1.00 97.69 163 SER A O 1
ATOM 1270 N N . VAL A 1 164 ? -8.182 7.139 14.114 1.00 97.50 164 VAL A N 1
ATOM 1271 C CA . VAL A 1 164 ? -8.561 6.219 13.026 1.00 97.50 164 VAL A CA 1
ATOM 1272 C C . VAL A 1 164 ? -7.653 6.432 11.825 1.00 97.50 164 VAL A C 1
ATOM 1274 O O . VAL A 1 164 ? -7.134 5.459 11.280 1.00 97.50 164 VAL A O 1
ATOM 1277 N N . PHE A 1 165 ? -7.403 7.684 11.451 1.00 98.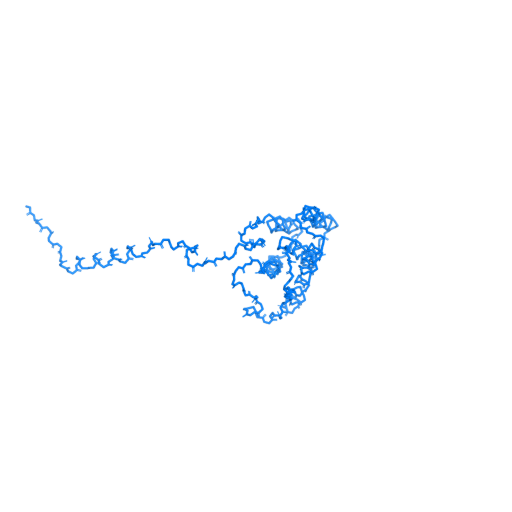44 165 PHE A N 1
ATOM 1278 C CA . PHE A 1 165 ? -6.533 8.032 10.337 1.00 98.44 165 PHE A CA 1
ATOM 1279 C C . PHE A 1 165 ? -5.107 7.485 10.514 1.00 98.44 165 PHE A C 1
ATOM 1281 O O . PHE A 1 165 ? -4.636 6.716 9.675 1.00 98.44 165 PHE A O 1
ATOM 1288 N N . GLU A 1 166 ? -4.444 7.810 11.627 1.00 98.50 166 GLU A N 1
ATOM 1289 C CA . GLU A 1 166 ? -3.047 7.422 11.883 1.00 98.50 166 GLU A CA 1
ATOM 1290 C C . GLU A 1 166 ? -2.869 5.901 11.979 1.00 98.50 166 GLU A C 1
ATOM 1292 O O . GLU A 1 166 ? -1.938 5.316 11.413 1.00 98.50 166 GLU A O 1
ATOM 1297 N N . ARG A 1 167 ? -3.809 5.220 12.643 1.00 98.31 167 ARG A N 1
ATOM 1298 C CA . ARG A 1 167 ? -3.811 3.757 12.742 1.00 98.31 167 ARG A CA 1
ATOM 1299 C C . ARG A 1 167 ? -4.031 3.098 11.378 1.00 98.31 167 ARG A C 1
ATOM 1301 O O . ARG A 1 167 ? -3.357 2.117 11.064 1.00 98.31 167 ARG A O 1
ATOM 1308 N N . SER A 1 168 ? -4.911 3.660 10.550 1.00 98.44 168 SER A N 1
ATOM 1309 C CA . SER A 1 168 ? -5.171 3.161 9.192 1.00 98.44 168 SER A CA 1
ATOM 1310 C C . SER A 1 168 ? -3.983 3.367 8.265 1.00 98.44 168 SER A C 1
ATOM 1312 O O . SER A 1 168 ? -3.619 2.444 7.538 1.00 98.44 168 SER A O 1
ATOM 1314 N N . GLN A 1 169 ? -3.318 4.524 8.340 1.00 98.62 169 GLN A N 1
ATOM 1315 C CA . GLN A 1 169 ? -2.066 4.737 7.618 1.00 98.62 169 GLN A CA 1
ATOM 1316 C C . GLN A 1 169 ? -1.007 3.723 8.040 1.00 98.62 169 GLN A C 1
ATOM 1318 O O . GLN A 1 169 ? -0.420 3.052 7.196 1.00 9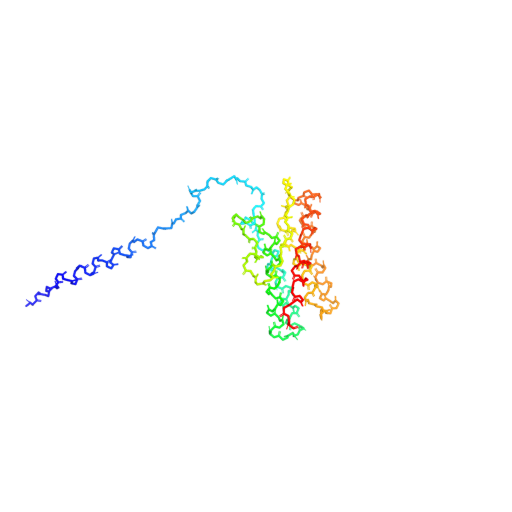8.62 169 GLN A O 1
ATOM 1323 N N . THR A 1 170 ? -0.782 3.589 9.348 1.00 98.75 170 THR A N 1
ATOM 1324 C CA . THR A 1 170 ? 0.215 2.664 9.897 1.00 98.75 170 THR A CA 1
ATOM 1325 C C . THR A 1 170 ? -0.044 1.234 9.432 1.00 98.75 170 THR A C 1
ATOM 1327 O O . THR A 1 170 ? 0.886 0.533 9.033 1.00 98.75 170 THR A O 1
ATOM 1330 N N . PHE A 1 171 ? -1.306 0.803 9.441 1.00 98.75 171 PHE A N 1
ATOM 1331 C CA . PHE A 1 171 ? -1.701 -0.509 8.944 1.00 98.75 171 PHE A CA 1
ATOM 1332 C C . PHE A 1 171 ? -1.406 -0.680 7.451 1.00 98.75 171 PHE A C 1
ATOM 1334 O O . PHE A 1 171 ? -0.706 -1.623 7.090 1.00 98.75 171 PHE A O 1
ATOM 1341 N N . GLY A 1 172 ? -1.830 0.261 6.601 1.00 98.75 172 GLY A N 1
ATOM 1342 C CA . GLY A 1 172 ? -1.537 0.220 5.164 1.00 98.75 172 GLY A CA 1
ATOM 1343 C C . GLY A 1 172 ? -0.035 0.147 4.859 1.00 98.75 172 GLY A C 1
ATOM 1344 O O . GLY A 1 172 ? 0.399 -0.686 4.064 1.00 98.75 172 GLY A O 1
ATOM 1345 N N . ARG A 1 173 ? 0.788 0.943 5.558 1.00 98.88 173 ARG A N 1
ATOM 1346 C CA . ARG A 1 173 ? 2.257 0.907 5.419 1.00 98.88 173 ARG A CA 1
ATOM 1347 C C . ARG A 1 173 ? 2.845 -0.446 5.832 1.00 98.88 173 ARG A C 1
ATOM 1349 O O . ARG A 1 173 ? 3.721 -0.959 5.141 1.00 98.88 173 ARG A O 1
ATOM 1356 N N . LYS A 1 174 ? 2.362 -1.045 6.929 1.00 98.81 174 LYS A N 1
ATOM 1357 C CA . LYS A 1 174 ? 2.793 -2.383 7.384 1.00 98.81 174 LYS A CA 1
ATOM 1358 C C . LYS A 1 174 ? 2.456 -3.470 6.366 1.00 98.81 174 LYS A C 1
ATOM 1360 O O . LYS A 1 174 ? 3.287 -4.341 6.126 1.00 98.81 174 LYS A O 1
ATOM 1365 N N . ILE A 1 175 ? 1.269 -3.409 5.761 1.00 98.81 175 ILE A N 1
ATOM 1366 C CA . ILE A 1 175 ? 0.864 -4.326 4.689 1.00 98.81 175 ILE A CA 1
ATOM 1367 C C . ILE A 1 175 ? 1.817 -4.200 3.499 1.00 98.81 175 ILE A C 1
ATOM 1369 O O . ILE A 1 175 ? 2.399 -5.198 3.083 1.00 98.81 175 ILE A O 1
ATOM 1373 N N . ALA A 1 176 ? 2.030 -2.983 2.993 1.00 98.88 176 ALA A N 1
ATOM 1374 C CA . ALA A 1 176 ? 2.923 -2.744 1.860 1.00 98.88 176 ALA A CA 1
ATOM 1375 C C . ALA A 1 176 ? 4.361 -3.205 2.132 1.00 98.88 176 ALA A C 1
ATOM 1377 O O . ALA A 1 176 ? 4.976 -3.826 1.269 1.00 98.88 176 ALA A O 1
ATOM 1378 N N . LEU A 1 177 ? 4.882 -2.956 3.339 1.00 98.81 177 LEU A N 1
ATOM 1379 C CA . LEU A 1 177 ? 6.198 -3.442 3.748 1.00 98.81 177 LEU A CA 1
ATOM 1380 C C . LEU A 1 177 ? 6.261 -4.973 3.717 1.00 98.81 177 LEU A C 1
ATOM 1382 O O . LEU A 1 177 ? 7.173 -5.527 3.113 1.00 98.81 177 LEU A O 1
ATOM 1386 N N . ALA A 1 178 ? 5.285 -5.660 4.315 1.00 98.69 178 ALA A N 1
ATOM 1387 C CA . ALA A 1 178 ? 5.251 -7.122 4.332 1.00 98.69 178 ALA A CA 1
ATOM 1388 C C . ALA A 1 178 ? 5.163 -7.721 2.914 1.00 98.69 178 ALA A C 1
ATOM 1390 O O . ALA A 1 178 ? 5.881 -8.674 2.611 1.00 98.69 178 ALA A O 1
ATOM 1391 N N . VAL A 1 179 ? 4.351 -7.135 2.023 1.00 98.75 179 VAL A N 1
ATOM 1392 C CA . VAL A 1 179 ? 4.287 -7.559 0.612 1.00 98.75 179 VAL A CA 1
ATOM 1393 C C . VAL A 1 179 ? 5.608 -7.298 -0.109 1.00 98.75 179 VAL A C 1
ATOM 1395 O O . VAL A 1 179 ? 6.073 -8.159 -0.853 1.00 98.75 179 VAL A O 1
ATOM 1398 N N . PHE A 1 180 ? 6.235 -6.141 0.108 1.00 98.50 180 PHE A N 1
ATOM 1399 C CA . PHE A 1 180 ? 7.518 -5.824 -0.510 1.00 98.50 180 PHE A CA 1
ATOM 1400 C C . PHE A 1 180 ? 8.626 -6.778 -0.055 1.00 98.50 180 PHE A C 1
ATOM 1402 O O . PHE A 1 180 ? 9.365 -7.281 -0.899 1.00 98.50 180 PHE A O 1
ATOM 1409 N N . GLU A 1 181 ? 8.723 -7.078 1.241 1.00 98.50 181 GLU A N 1
ATOM 1410 C CA . GLU A 1 181 ? 9.698 -8.048 1.751 1.00 98.50 181 GLU A CA 1
ATOM 1411 C C . GLU A 1 181 ? 9.459 -9.444 1.176 1.00 98.50 181 GLU A C 1
ATOM 1413 O O . GLU A 1 181 ? 10.404 -10.084 0.718 1.00 98.50 181 GLU A O 1
ATOM 1418 N N . TRP A 1 182 ? 8.200 -9.887 1.105 1.00 98.19 182 TRP A N 1
ATOM 1419 C CA . TRP A 1 182 ? 7.866 -11.144 0.437 1.00 98.19 182 TRP A CA 1
ATOM 1420 C C . TRP A 1 182 ? 8.286 -11.133 -1.039 1.00 98.19 182 TRP A C 1
ATOM 1422 O O . TRP A 1 182 ? 8.896 -12.099 -1.503 1.00 98.19 182 TRP A O 1
ATOM 1432 N N . SER A 1 183 ? 8.068 -10.023 -1.753 1.00 97.56 183 SER A N 1
ATOM 1433 C CA . SER A 1 183 ? 8.434 -9.908 -3.168 1.00 97.56 183 SER A CA 1
ATOM 1434 C C . SER A 1 183 ? 9.915 -10.183 -3.422 1.00 97.56 183 SER A C 1
ATOM 1436 O O . SER A 1 183 ? 10.251 -10.782 -4.430 1.00 97.56 183 SER A O 1
ATOM 1438 N N . LYS A 1 184 ? 10.825 -9.831 -2.505 1.00 96.75 184 LYS A N 1
ATOM 1439 C CA . LYS A 1 184 ? 12.276 -10.046 -2.683 1.00 96.75 184 LYS A CA 1
ATOM 1440 C C . LYS A 1 184 ? 12.674 -11.523 -2.774 1.00 96.75 184 LYS A C 1
ATOM 1442 O O . LYS A 1 184 ? 13.785 -11.829 -3.194 1.00 96.75 184 LYS A O 1
ATOM 1447 N N . SER A 1 185 ? 11.790 -12.434 -2.370 1.00 95.38 185 SER A N 1
ATOM 1448 C CA . SER A 1 185 ? 12.024 -13.880 -2.422 1.00 95.38 185 SER A CA 1
ATOM 1449 C C . SER A 1 185 ? 11.599 -14.537 -3.743 1.00 95.38 185 SER A C 1
ATOM 1451 O O . SER A 1 185 ? 11.829 -15.732 -3.929 1.00 95.38 185 SER A O 1
ATOM 1453 N N . ASP A 1 186 ? 11.022 -13.777 -4.682 1.00 93.31 186 ASP A N 1
ATOM 1454 C CA . ASP A 1 186 ? 10.415 -14.309 -5.910 1.00 93.31 186 ASP A CA 1
ATOM 1455 C C . ASP A 1 186 ? 11.387 -14.599 -7.061 1.00 93.31 186 ASP A C 1
ATOM 1457 O O . ASP A 1 186 ? 10.960 -15.065 -8.117 1.00 93.31 186 ASP A O 1
ATOM 1461 N N . LYS A 1 187 ? 12.689 -14.386 -6.831 1.00 90.25 187 LYS A N 1
ATOM 1462 C CA . LYS A 1 187 ? 13.781 -14.665 -7.778 1.00 90.25 187 LYS A CA 1
ATOM 1463 C C . LYS A 1 187 ? 13.665 -13.897 -9.105 1.00 90.25 187 LYS A C 1
ATOM 1465 O O . LYS A 1 187 ? 14.126 -14.409 -10.127 1.00 90.25 187 LYS A O 1
ATOM 1470 N N . PHE A 1 188 ? 13.042 -12.717 -9.085 1.00 86.75 188 PHE A N 1
ATOM 1471 C CA . PHE A 1 188 ? 13.034 -11.791 -10.219 1.00 86.75 188 PHE A CA 1
ATOM 1472 C C . PHE A 1 188 ? 14.407 -11.165 -10.485 1.00 86.75 188 PHE A C 1
ATOM 1474 O O . PHE A 1 188 ? 15.123 -10.868 -9.501 1.00 86.75 188 PHE A O 1
#

Sequence (188 aa):
MKKTVFPARFRIFLLFTILTLSIGCNKIEWGDLFDHPKENGSAMNEKADVAVDWYKMQLGIILFNPASTPSSNRSFSYTGISLYEAVRMGIPNSVSLSKRLNQMPEMPSPEKNKEYSVQTAANAAMASITRSLFTGANDANKISIDSLENAYNNRLKLTVSSSVFERSQTFGRKIALAVFEWSKSDKF

Radius of gyration: 24.24 Å; chains: 1; bounding box: 65×54×67 Å

pLDDT: mean 86.12, std 16.65, range [42.41, 98.88]